Protein 4JWX (pdb70)

Structure (mmCIF, N/CA/C/O backbone):
data_4JWX
#
_entry.id   4JWX
#
_cell.length_a   52.031
_cell.length_b   52.031
_cell.length_c   198.823
_cell.angle_alpha   90.00
_cell.angle_beta   90.00
_cell.angle_gamma   90.00
#
_symmetry.space_group_name_H-M   'P 41 21 2'
#
loop_
_entity.id
_entity.type
_entity.pdbx_description
1 polymer GluN2A
2 non-polymer '(2R)-amino(1-hydroxy-4-propyl-1H-pyrazol-5-yl)ethanoic acid'
3 water water
#
loop_
_atom_site.group_PDB
_atom_site.id
_atom_site.type_symbol
_atom_site.label_atom_id
_atom_site.label_alt_id
_atom_site.label_comp_id
_atom_site.label_asym_id
_atom_site.label_entity_id
_atom_site.label_seq_id
_atom_site.pdbx_PDB_ins_code
_atom_site.Cartn_x
_atom_site.Cartn_y
_atom_site.Cartn_z
_atom_site.occupancy
_atom_site.B_iso_or_equiv
_atom_site.auth_seq_id
_atom_site.auth_comp_id
_atom_site.auth_asym_id
_atom_site.auth_atom_id
_atom_site.pdbx_PDB_model_num
ATOM 1 N N . ASN A 1 1 ? -11.820 21.192 50.110 1.00 32.69 7 ASN A N 1
ATOM 2 C CA . ASN A 1 1 ? -10.519 21.807 50.333 1.00 35.30 7 ASN A CA 1
ATOM 3 C C . ASN A 1 1 ? -9.381 21.003 49.708 1.00 20.43 7 ASN A C 1
ATOM 4 O O . ASN A 1 1 ? -8.227 21.143 50.093 1.00 31.49 7 ASN A O 1
ATOM 9 N N . HIS A 1 2 ? -9.733 20.155 48.744 1.00 25.74 8 HIS A N 1
ATOM 10 C CA . HIS A 1 2 ? -8.759 19.459 47.905 1.00 25.85 8 HIS A CA 1
ATOM 11 C C . HIS A 1 2 ? -7.888 20.518 47.236 1.00 23.12 8 HIS A C 1
ATOM 12 O O . HIS A 1 2 ? -8.401 21.369 46.511 1.00 26.91 8 HIS A O 1
ATOM 19 N N . LEU A 1 3 ? -6.579 20.480 47.486 1.00 15.20 9 LEU A N 1
ATOM 20 C CA . LEU A 1 3 ? -5.675 21.489 46.934 1.00 13.39 9 LEU A CA 1
ATOM 21 C C . LEU A 1 3 ? -5.170 21.117 45.540 1.00 13.30 9 LEU A C 1
ATOM 22 O O . LEU A 1 3 ? -4.701 20.002 45.317 1.00 15.23 9 LEU A O 1
ATOM 27 N N . SER A 1 4 ? -5.260 22.061 44.609 1.00 12.78 10 SER A N 1
ATOM 28 C CA . SER A 1 4 ? -4.661 21.888 43.291 1.00 11.14 10 SER A CA 1
ATOM 29 C C . SER A 1 4 ? -3.160 22.151 43.389 1.00 9.63 10 SER A C 1
ATOM 30 O O . SER A 1 4 ? -2.727 23.248 43.750 1.00 13.12 10 SER A O 1
ATOM 33 N N . ILE A 1 5 ? -2.369 21.132 43.071 1.00 7.26 11 ILE A N 1
ATOM 34 C CA . ILE A 1 5 ? -0.914 21.238 43.185 1.00 8.79 11 ILE A CA 1
ATOM 35 C C . ILE A 1 5 ? -0.250 20.840 41.884 1.00 8.82 11 ILE A C 1
ATOM 36 O O . ILE A 1 5 ? -0.562 19.787 41.314 1.00 10.19 11 ILE A O 1
ATOM 41 N N . VAL A 1 6 ? 0.654 21.692 41.401 1.00 9.29 12 VAL A N 1
ATOM 42 C CA . VAL A 1 6 ? 1.335 21.416 40.134 1.00 9.92 12 VAL A CA 1
ATOM 43 C C . VAL A 1 6 ? 2.746 20.899 40.374 1.00 8.71 12 VAL A C 1
ATOM 44 O O . VAL A 1 6 ? 3.401 21.279 41.351 1.00 8.43 12 VAL A O 1
ATOM 48 N N . THR A 1 7 ? 3.194 19.998 39.506 1.00 7.62 13 THR A N 1
ATOM 49 C CA A THR A 1 7 ? 4.571 19.538 39.547 0.84 8.79 13 THR A CA 1
ATOM 50 C CA B THR A 1 7 ? 4.576 19.510 39.517 0.16 8.79 13 THR A CA 1
ATOM 51 C C . THR A 1 7 ? 5.145 19.421 38.127 1.00 8.46 13 THR A C 1
ATOM 52 O O . THR A 1 7 ? 4.499 19.782 37.149 1.00 10.40 13 THR A O 1
ATOM 59 N N . LEU A 1 8 ? 6.360 18.910 38.046 1.00 7.69 14 LEU A N 1
ATOM 60 C CA . LEU A 1 8 ? 7.113 18.828 36.812 1.00 7.95 14 LEU A CA 1
ATOM 61 C C . LEU A 1 8 ? 8.134 17.727 36.985 1.00 7.62 14 LEU A C 1
ATOM 62 O O . LEU A 1 8 ? 8.798 17.667 38.014 1.00 8.20 14 LEU A O 1
ATOM 67 N N . GLU A 1 9 ? 8.278 16.862 35.983 1.00 7.40 15 GLU A N 1
ATOM 68 C CA . GLU A 1 9 ? 9.240 15.771 36.061 1.00 7.77 15 GLU A CA 1
ATOM 69 C C . GLU A 1 9 ? 10.679 16.270 35.989 1.00 9.64 15 GLU A C 1
ATOM 70 O O . GLU A 1 9 ? 11.056 16.998 35.064 1.00 10.22 15 GLU A O 1
ATOM 76 N N . GLU A 1 10 ? 11.466 15.875 36.982 1.00 8.71 16 GLU A N 1
ATOM 77 C CA . GLU A 1 10 ? 12.929 15.980 36.939 1.00 7.71 16 GLU A CA 1
ATOM 78 C C . GLU A 1 10 ? 13.519 15.057 37.990 1.00 8.59 16 GLU A C 1
ATOM 79 O O . GLU A 1 10 ? 13.511 15.353 39.191 1.00 9.11 16 GLU A O 1
ATOM 85 N N . ALA A 1 11 ? 14.041 13.928 37.535 1.00 8.67 17 ALA A N 1
ATOM 86 C CA . ALA A 1 11 ? 14.568 12.959 38.480 1.00 9.97 17 ALA A CA 1
ATOM 87 C C . ALA A 1 11 ? 15.801 13.540 39.171 1.00 9.78 17 ALA A C 1
ATOM 88 O O . ALA A 1 11 ? 16.581 14.255 38.542 1.00 11.30 17 ALA A O 1
ATOM 90 N N . PRO A 1 12 ? 16.003 13.225 40.461 1.00 9.23 18 PRO A N 1
ATOM 91 C CA . PRO A 1 12 ? 15.248 12.296 41.313 1.00 9.52 18 PRO A CA 1
ATOM 92 C C . PRO A 1 12 ? 14.164 12.993 42.125 1.00 11.40 18 PRO A C 1
ATOM 93 O O . PRO A 1 12 ? 13.596 12.404 43.052 1.00 9.92 18 PRO A O 1
ATOM 97 N N . PHE A 1 13 ? 13.892 14.243 41.788 1.00 8.35 19 PHE A N 1
ATOM 98 C CA . PHE A 1 13 ? 12.973 15.051 42.582 1.00 6.29 19 PHE A CA 1
ATOM 99 C C . PHE A 1 13 ? 11.528 14.710 42.269 1.00 8.42 19 PHE A C 1
ATOM 100 O O . PHE A 1 13 ? 10.715 14.540 43.180 1.00 7.23 19 PHE A O 1
ATOM 108 N N . VAL A 1 14 ? 11.215 14.591 40.983 1.00 7.77 20 VAL A N 1
ATOM 109 C CA . VAL A 1 14 ? 9.908 14.126 40.542 1.00 7.15 20 VAL A CA 1
ATOM 110 C C . VAL A 1 14 ? 10.131 13.178 39.368 1.00 8.77 20 VAL A C 1
ATOM 111 O O . VAL A 1 14 ? 10.780 13.532 38.383 1.00 9.56 20 VAL A O 1
ATOM 115 N N . ILE A 1 15 ? 9.599 11.968 39.487 1.00 7.38 21 ILE A N 1
ATOM 116 C CA . ILE A 1 15 ? 9.741 10.931 38.474 1.00 9.65 21 ILE A CA 1
ATOM 117 C C . ILE A 1 15 ? 8.338 10.471 38.100 1.00 10.54 21 ILE A C 1
ATOM 118 O O . ILE A 1 15 ? 7.524 10.191 38.982 1.00 9.80 21 ILE A O 1
ATOM 123 N N . VAL A 1 16 ? 8.053 10.392 36.803 1.00 10.06 22 VAL A N 1
ATOM 124 C CA . VAL A 1 16 ? 6.713 10.057 36.331 1.00 13.24 22 VAL A CA 1
ATOM 125 C C . VAL A 1 16 ? 6.700 8.658 35.718 1.00 14.00 22 VAL A C 1
ATOM 126 O O . VAL A 1 16 ? 7.581 8.305 34.920 1.00 12.79 22 VAL A O 1
ATOM 130 N N . GLU A 1 17 ? 5.713 7.856 36.113 1.00 11.63 23 GLU A N 1
ATOM 131 C CA . GLU A 1 17 ? 5.552 6.511 35.565 1.00 12.20 23 GLU A CA 1
ATOM 132 C C . GLU A 1 17 ? 4.129 6.291 35.075 1.00 12.48 23 GLU A C 1
ATOM 133 O O . GLU A 1 17 ? 3.208 7.052 35.402 1.00 13.24 23 GLU A O 1
ATOM 139 N N . ASP A 1 18 ? 3.949 5.233 34.291 1.00 16.09 24 ASP A N 1
ATOM 140 C CA . ASP A 1 18 ? 2.613 4.874 33.843 1.00 16.58 24 ASP A CA 1
ATOM 141 C C . ASP A 1 18 ? 1.852 4.189 34.946 1.00 16.83 24 ASP A C 1
ATOM 142 O O . ASP A 1 18 ? 2.436 3.535 35.815 1.00 19.26 24 ASP A O 1
ATOM 147 N N . ILE A 1 19 ? 0.536 4.352 34.904 1.00 15.87 25 ILE A N 1
ATOM 148 C CA . ILE A 1 19 ? -0.352 3.656 35.812 1.00 11.92 25 ILE A CA 1
ATOM 149 C C . ILE A 1 19 ? -0.560 2.230 35.282 1.00 18.41 25 ILE A C 1
ATOM 150 O O . ILE A 1 19 ? -0.380 1.966 34.084 1.00 22.55 25 ILE A O 1
ATOM 155 N N . ASP A 1 20 ? -0.892 1.314 36.184 1.00 15.93 26 ASP A N 1
ATOM 156 C CA . ASP A 1 20 ? -1.299 -0.039 35.814 1.00 20.89 26 ASP A CA 1
ATOM 157 C C . ASP A 1 20 ? -2.719 0.030 35.239 1.00 20.57 26 ASP A C 1
ATOM 158 O O . ASP A 1 20 ? -3.660 0.402 35.937 1.00 22.30 26 ASP A O 1
ATOM 163 N N . PRO A 1 21 ? -2.885 -0.323 33.954 1.00 22.02 27 PRO A N 1
ATOM 164 C CA . PRO A 1 21 ? -4.218 -0.195 33.355 1.00 19.96 27 PRO A CA 1
ATOM 165 C C . PRO A 1 21 ? -5.216 -1.181 33.969 1.00 20.32 27 PRO A C 1
ATOM 166 O O . PRO A 1 21 ? -6.424 -0.952 33.897 1.00 23.55 27 PRO A O 1
ATOM 170 N N . LEU A 1 22 ? -4.715 -2.256 34.571 1.00 23.43 28 LEU A N 1
ATOM 171 C CA . LEU A 1 22 ? -5.587 -3.247 35.202 1.00 24.15 28 LEU A CA 1
ATOM 172 C C . LEU A 1 22 ? -6.363 -2.658 36.375 1.00 38.81 28 LEU A C 1
ATOM 173 O O . LEU A 1 22 ? -7.507 -3.035 36.627 1.00 33.05 28 LEU A O 1
ATOM 178 N N . THR A 1 23 ? -5.732 -1.730 37.087 1.00 22.94 29 THR A N 1
ATOM 179 C CA . THR A 1 23 ? -6.293 -1.188 38.319 1.00 20.72 29 THR A CA 1
ATOM 180 C C . THR A 1 23 ? -6.550 0.304 38.225 1.00 28.99 29 THR A C 1
ATOM 181 O O . THR A 1 23 ? -7.410 0.833 38.926 1.00 36.27 29 THR A O 1
ATOM 185 N N . GLU A 1 24 ? -5.790 0.978 37.365 1.00 25.47 30 GLU A N 1
ATOM 186 C CA . GLU A 1 24 ? -5.784 2.436 37.309 1.00 23.02 30 GLU A CA 1
ATOM 187 C C . GLU A 1 24 ? -5.509 3.041 38.686 1.00 23.82 30 GLU A C 1
ATOM 188 O O . GLU A 1 24 ? -6.011 4.115 39.011 1.00 31.60 30 GLU A O 1
ATOM 194 N N . THR A 1 25 ? -4.700 2.346 39.483 1.00 21.24 31 THR A N 1
ATOM 195 C CA . THR A 1 25 ? -4.329 2.834 40.809 1.00 20.26 31 THR A CA 1
ATOM 196 C C . THR A 1 25 ? -2.818 2.885 41.000 1.00 27.00 31 THR A C 1
ATOM 197 O O . THR A 1 25 ? -2.089 1.941 40.667 1.00 23.83 31 THR A O 1
ATOM 201 N N . CYS A 1 26 ? -2.354 3.996 41.553 1.00 18.85 32 CYS A N 1
ATOM 202 C CA . CYS A 1 26 ? -0.946 4.145 41.874 1.00 18.82 32 CYS A CA 1
ATOM 203 C C . CYS A 1 26 ? -0.617 3.492 43.206 1.00 23.07 32 CYS A C 1
ATOM 204 O O . CYS A 1 26 ? -1.325 3.673 44.200 1.00 28.44 32 CYS A O 1
ATOM 207 N N . VAL A 1 27 ? 0.492 2.767 43.223 1.00 19.69 33 VAL A N 1
ATOM 208 C CA . VAL A 1 27 ? 0.818 1.885 44.327 1.00 21.92 33 VAL A CA 1
ATOM 209 C C . VAL A 1 27 ? 2.271 2.146 44.781 1.00 32.36 33 VAL A C 1
ATOM 210 O O . VAL A 1 27 ? 2.913 3.073 44.271 1.00 20.05 33 VAL A O 1
ATOM 214 N N . ARG A 1 28 ? 2.755 1.409 45.782 1.00 21.95 34 ARG A N 1
ATOM 215 C CA . ARG A 1 28 ? 4.125 1.552 46.279 1.00 27.04 34 ARG A CA 1
ATOM 216 C C . ARG A 1 28 ? 4.364 2.965 46.786 1.00 17.24 34 ARG A C 1
ATOM 217 O O . ARG A 1 28 ? 3.531 3.515 47.496 1.00 20.14 34 ARG A O 1
ATOM 225 N N . ASN A 1 29 ? 5.492 3.559 46.412 1.00 21.70 35 ASN A N 1
ATOM 226 C CA . ASN A 1 29 ? 5.802 4.899 46.896 1.00 22.03 35 ASN A CA 1
ATOM 227 C C . ASN A 1 29 ? 5.291 6.011 45.986 1.00 19.49 35 ASN A C 1
ATOM 228 O O . ASN A 1 29 ? 5.678 7.169 46.138 1.00 17.48 35 ASN A O 1
ATOM 233 N N . THR A 1 30 ? 4.408 5.669 45.050 1.00 16.04 36 THR A N 1
ATOM 234 C CA . THR A 1 30 ? 3.909 6.655 44.096 1.00 10.48 36 THR A CA 1
ATOM 235 C C . THR A 1 30 ? 2.563 7.245 44.511 1.00 12.04 36 THR A C 1
ATOM 236 O O . THR A 1 30 ? 1.842 6.683 45.359 1.00 17.18 36 THR A O 1
ATOM 240 N N . VAL A 1 31 ? 2.223 8.386 43.922 1.00 10.13 37 VAL A N 1
ATOM 241 C CA . VAL A 1 31 ? 0.929 9.020 44.137 1.00 9.00 37 VAL A CA 1
ATOM 242 C C . VAL A 1 31 ? 0.332 9.361 42.783 1.00 11.02 37 VAL A C 1
ATOM 243 O O . VAL A 1 31 ? 1.063 9.545 41.805 1.00 10.46 37 VAL A O 1
ATOM 247 N N . PRO A 1 32 ? -1.002 9.443 42.708 1.00 11.56 38 PRO A N 1
ATOM 248 C CA . PRO A 1 32 ? -1.602 9.793 41.419 1.00 12.11 38 PRO A CA 1
ATOM 249 C C . PRO A 1 32 ? -1.227 11.198 40.975 1.00 11.83 38 PRO A C 1
ATOM 250 O O . PRO A 1 32 ? -1.131 12.129 41.779 1.00 11.79 38 PRO A O 1
ATOM 254 N N A CYS A 1 33 ? -0.948 11.341 39.680 0.87 9.40 39 CYS A N 1
ATOM 255 N N B CYS A 1 33 ? -1.047 11.342 39.676 0.13 9.65 39 CYS A N 1
ATOM 256 C CA A CYS A 1 33 ? -0.720 12.644 39.072 0.87 9.31 39 CYS A CA 1
ATOM 257 C CA B CYS A 1 33 ? -0.873 12.652 39.108 0.13 9.79 39 CYS A CA 1
ATOM 258 C C A CYS A 1 33 ? -1.201 12.634 37.623 0.87 13.56 39 CYS A C 1
ATOM 259 C C B CYS A 1 33 ? -1.270 12.609 37.656 0.13 13.53 39 CYS A C 1
ATOM 260 O O A CYS A 1 33 ? -0.925 11.694 36.880 0.87 15.54 39 CYS A O 1
ATOM 261 O O B CYS A 1 33 ? -0.990 11.648 36.941 0.13 15.25 39 CYS A O 1
ATOM 266 N N . ARG A 1 34 ? -1.938 13.663 37.228 1.00 11.70 40 ARG A N 1
ATOM 267 C CA . ARG A 1 34 ? -2.549 13.672 35.906 1.00 12.25 40 ARG A CA 1
ATOM 268 C C . ARG A 1 34 ? -1.842 14.668 35.024 1.00 12.87 40 ARG A C 1
ATOM 269 O O . ARG A 1 34 ? -1.217 15.620 35.513 1.00 10.54 40 ARG A O 1
ATOM 277 N N . LYS A 1 35 ? -1.918 14.444 33.722 1.00 13.00 41 LYS A N 1
ATOM 278 C CA . LYS A 1 35 ? -1.397 15.420 32.782 1.00 10.79 41 LYS A CA 1
ATOM 279 C C . LYS A 1 35 ? -2.400 15.617 31.665 1.00 9.43 41 LYS A C 1
ATOM 280 O O . LYS A 1 35 ? -2.907 14.635 31.123 1.00 12.44 41 LYS A O 1
ATOM 286 N N . PHE A 1 36 ? -2.680 16.873 31.330 1.00 10.98 42 PHE A N 1
ATOM 287 C CA . PHE A 1 36 ? -3.510 17.191 30.177 1.00 9.95 42 PHE A CA 1
ATOM 288 C C . PHE A 1 36 ? -2.676 17.015 28.914 1.00 10.94 42 PHE A C 1
ATOM 289 O O . PHE A 1 36 ? -1.628 17.634 28.766 1.00 13.37 42 PHE A O 1
ATOM 297 N N . VAL A 1 37 ? -3.131 16.152 28.009 1.00 9.53 43 VAL A N 1
ATOM 298 C CA . VAL A 1 37 ? -2.345 15.839 26.822 1.00 9.45 43 VAL A CA 1
ATOM 299 C C . VAL A 1 37 ? -3.192 16.103 25.586 1.00 10.44 43 VAL A C 1
ATOM 300 O O . VAL A 1 37 ? -4.342 15.667 25.506 1.00 10.82 43 VAL A O 1
ATOM 304 N N . LYS A 1 38 ? -2.616 16.812 24.622 1.00 9.46 44 LYS A N 1
ATOM 305 C CA . LYS A 1 38 ? -3.330 17.195 23.403 1.00 8.74 44 LYS A CA 1
ATOM 306 C C . LYS A 1 38 ? -3.595 16.026 22.472 1.00 10.85 44 LYS A C 1
ATOM 307 O O . LYS A 1 38 ? -2.788 15.094 22.382 1.00 10.87 44 LYS A O 1
ATOM 313 N N . ILE A 1 39 ? -4.729 16.084 21.777 1.00 7.42 45 ILE A N 1
ATOM 314 C CA . ILE A 1 39 ? -5.080 15.055 20.800 1.00 7.54 45 ILE A CA 1
ATOM 315 C C . ILE A 1 39 ? -4.145 15.093 19.587 1.00 9.06 45 ILE A C 1
ATOM 316 O O . ILE A 1 39 ? -3.758 14.050 19.053 1.00 11.61 45 ILE A O 1
ATOM 321 N N . ASN A 1 40 ? -3.801 16.295 19.134 1.00 8.48 46 ASN A N 1
ATOM 322 C CA . ASN A 1 40 ? -2.888 16.459 18.005 1.00 9.13 46 ASN A CA 1
ATOM 323 C C . ASN A 1 40 ? -2.114 17.762 18.164 1.00 11.47 46 ASN A C 1
ATOM 324 O O . ASN A 1 40 ? -2.244 18.439 19.193 1.00 12.05 46 ASN A O 1
ATOM 329 N N . ASN A 1 41 ? -1.305 18.113 17.169 1.00 11.57 47 ASN A N 1
ATOM 330 C CA . ASN A 1 41 ? -0.445 19.283 17.263 1.00 9.83 47 ASN A CA 1
ATOM 331 C C . ASN A 1 41 ? -1.054 20.525 16.609 1.00 10.17 47 ASN A C 1
ATOM 332 O O . ASN A 1 41 ? -0.364 21.524 16.400 1.00 15.43 47 ASN A O 1
ATOM 337 N N . SER A 1 42 ? -2.344 20.449 16.293 1.00 11.44 48 SER A N 1
ATOM 338 C CA . SER A 1 42 ? -3.063 21.543 15.633 1.00 13.92 48 SER A CA 1
ATOM 339 C C . SER A 1 42 ? -3.745 22.477 16.617 1.00 18.00 48 SER A C 1
ATOM 340 O O . SER A 1 42 ? -3.693 23.702 16.465 1.00 27.26 48 SER A O 1
ATOM 343 N N . THR A 1 43 ? -4.421 21.907 17.607 1.00 13.98 49 THR A N 1
ATOM 344 C CA . THR A 1 43 ? -5.137 22.721 18.581 1.00 22.00 49 THR A CA 1
ATOM 345 C C . THR A 1 43 ? -4.815 22.329 20.012 1.00 20.37 49 THR A C 1
ATOM 346 O O . THR A 1 43 ? -4.024 21.420 20.257 1.00 21.87 49 THR A O 1
ATOM 350 N N . ASN A 1 44 ? -5.444 23.022 20.952 1.00 27.19 50 ASN A N 1
ATOM 351 C CA . ASN A 1 44 ? -5.247 22.728 22.362 1.00 24.22 50 ASN A CA 1
ATOM 352 C C . ASN A 1 44 ? -6.303 21.785 22.921 1.00 25.28 50 ASN A C 1
ATOM 353 O O . ASN A 1 44 ? -6.404 21.600 24.134 1.00 21.83 50 ASN A O 1
ATOM 358 N N . GLU A 1 45 ? -7.076 21.165 22.037 1.00 17.79 51 GLU A N 1
ATOM 359 C CA . GLU A 1 45 ? -8.008 20.135 22.462 1.00 12.00 51 GLU A CA 1
ATOM 360 C C . GLU A 1 45 ? -7.232 18.950 23.057 1.00 12.86 51 GLU A C 1
ATOM 361 O O . GLU A 1 45 ? -6.213 18.527 22.513 1.00 14.84 51 GLU A O 1
ATOM 367 N N . GLY A 1 46 ? -7.708 18.400 24.168 1.00 16.04 52 GLY A N 1
ATOM 368 C CA . GLY A 1 46 ? -6.996 17.298 24.786 1.00 17.31 52 GLY A CA 1
ATOM 369 C C . GLY A 1 46 ? -7.807 16.579 25.838 1.00 17.60 52 GLY A C 1
ATOM 370 O O . GLY A 1 46 ? -8.993 16.860 26.034 1.00 19.00 52 GLY A O 1
ATOM 371 N N . MET A 1 47 ? -7.161 15.635 26.510 1.00 14.74 53 MET A N 1
ATOM 372 C CA . MET A 1 47 ? -7.783 14.873 27.578 1.00 15.58 53 MET A CA 1
ATOM 373 C C . MET A 1 47 ? -6.754 14.658 28.667 1.00 19.38 53 MET A C 1
ATOM 374 O O . MET A 1 47 ? -5.558 14.616 28.397 1.00 13.27 53 MET A O 1
ATOM 379 N N . ASN A 1 48 ? -7.203 14.525 29.906 1.00 22.67 54 ASN A N 1
ATOM 380 C CA A ASN A 1 48 ? -6.280 14.225 30.990 0.06 18.91 54 ASN A CA 1
ATOM 381 C CA B ASN A 1 48 ? -6.284 14.222 30.995 0.94 18.71 54 ASN A CA 1
ATOM 382 C C . ASN A 1 48 ? -5.925 12.743 31.037 1.00 22.64 54 ASN A C 1
ATOM 383 O O . ASN A 1 48 ? -6.784 11.877 30.854 1.00 31.52 54 ASN A O 1
ATOM 392 N N . VAL A 1 49 ? -4.646 12.459 31.255 1.00 14.45 55 VAL A N 1
ATOM 393 C CA . VAL A 1 49 ? -4.139 11.098 31.314 1.00 10.66 55 VAL A CA 1
ATOM 394 C C . VAL A 1 49 ? -3.642 10.838 32.726 1.00 16.75 55 VAL A C 1
ATOM 395 O O . VAL A 1 49 ? -2.861 11.626 33.265 1.00 18.82 55 VAL A O 1
ATOM 399 N N . LYS A 1 50 ? -4.096 9.743 33.332 1.00 13.78 56 LYS A N 1
ATOM 400 C CA . LYS A 1 50 ? -3.647 9.391 34.676 1.00 15.22 56 LYS A CA 1
ATOM 401 C C . LYS A 1 50 ? -2.240 8.813 34.635 1.00 12.85 56 LYS A C 1
ATOM 402 O O . LYS A 1 50 ? -1.935 7.945 33.806 1.00 14.99 56 LYS A O 1
ATOM 408 N N A LYS A 1 51 ? -1.375 9.311 35.520 0.60 11.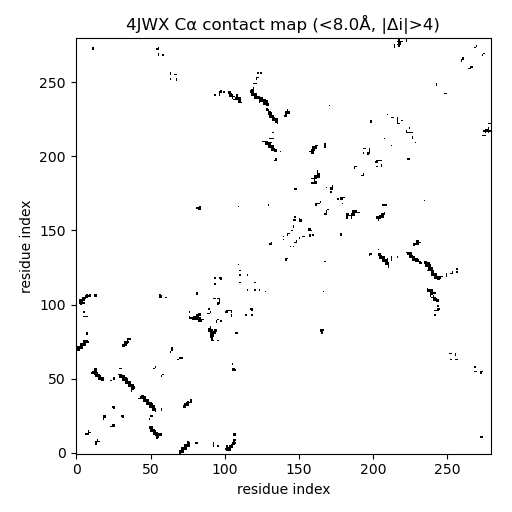55 57 LYS A N 1
ATOM 409 N N B LYS A 1 51 ? -1.390 9.295 35.539 0.40 11.59 57 LYS A N 1
ATOM 410 C CA A LYS A 1 51 ? -0.015 8.809 35.672 0.60 11.58 57 LYS A CA 1
ATOM 411 C CA B LYS A 1 51 ? -0.035 8.789 35.693 0.40 11.57 57 LYS A CA 1
ATOM 412 C C A LYS A 1 51 ? 0.264 8.615 37.159 0.60 8.81 57 LYS A C 1
ATOM 413 C C B LYS A 1 51 ? 0.258 8.604 37.179 0.40 8.89 57 LYS A C 1
ATOM 414 O O A LYS A 1 51 ? -0.611 8.832 37.990 0.60 10.83 57 LYS A O 1
ATOM 415 O O B LYS A 1 51 ? -0.607 8.817 38.022 0.40 10.85 57 LYS A O 1
ATOM 426 N N . CYS A 1 52 ? 1.481 8.199 37.491 1.00 11.69 58 CYS A N 1
ATOM 427 C CA A CYS A 1 52 ? 1.893 8.107 38.885 0.91 10.18 58 CYS A CA 1
ATOM 428 C CA B CYS A 1 52 ? 1.926 8.100 38.883 0.09 10.35 58 CYS A CA 1
ATOM 429 C C . CYS A 1 52 ? 3.221 8.834 39.059 1.00 13.65 58 CYS A C 1
ATOM 430 O O . CYS A 1 52 ? 4.085 8.779 38.191 1.00 12.80 58 CYS A O 1
ATOM 435 N N . CYS A 1 53 ? 3.365 9.500 40.195 1.00 10.62 59 CYS A N 1
ATOM 436 C CA . CYS A 1 53 ? 4.539 10.322 40.480 1.00 8.24 59 CYS A CA 1
ATOM 437 C C . CYS A 1 53 ? 5.237 9.865 41.754 1.00 10.01 59 CYS A C 1
ATOM 438 O O . CYS A 1 53 ? 4.589 9.458 42.727 1.00 11.31 59 CYS A O 1
ATOM 441 N N . LYS A 1 54 ? 6.568 9.925 41.751 1.00 7.42 60 LYS A N 1
ATOM 442 C CA . LYS A 1 54 ? 7.358 9.603 42.935 1.00 8.68 60 LYS A CA 1
ATOM 443 C C . LYS A 1 54 ? 8.619 10.457 42.912 1.00 8.81 60 LYS A C 1
ATOM 444 O O . LYS A 1 54 ? 8.886 11.163 41.933 1.00 8.54 60 LYS A O 1
ATOM 450 N N . GLY A 1 55 ? 9.381 10.407 43.998 1.00 8.78 61 GLY A N 1
ATOM 451 C CA . GLY A 1 55 ? 10.647 11.110 44.060 1.00 8.12 61 GLY A CA 1
ATOM 452 C C . GLY A 1 55 ? 10.793 11.872 45.355 1.00 9.80 61 GLY A C 1
ATOM 453 O O . GLY A 1 55 ? 9.894 11.869 46.207 1.00 9.44 61 GLY A O 1
ATOM 454 N N . PHE A 1 56 ? 11.937 12.526 45.512 1.00 7.23 62 PHE A N 1
ATOM 455 C CA . PHE A 1 56 ? 12.229 13.258 46.733 1.00 6.23 62 PHE A CA 1
ATOM 456 C C . PHE A 1 56 ? 11.148 14.298 47.030 1.00 7.48 62 PHE A C 1
ATOM 457 O O . PHE A 1 56 ? 10.663 14.397 48.156 1.00 8.73 62 PHE A O 1
ATOM 465 N N . CYS A 1 57 ? 10.767 15.082 46.025 1.00 7.31 63 CYS A N 1
ATOM 466 C CA . CYS A 1 57 ? 9.773 16.131 46.255 1.00 8.47 63 CYS A CA 1
ATOM 467 C C . CYS A 1 57 ? 8.377 15.573 46.471 1.00 9.70 63 CYS A C 1
ATOM 468 O O . CYS A 1 57 ? 7.560 16.186 47.161 1.00 8.47 63 CYS A O 1
ATOM 471 N N . ILE A 1 58 ? 8.098 14.422 45.864 1.00 7.62 64 ILE A N 1
ATOM 472 C CA . ILE A 1 58 ? 6.821 13.746 46.094 1.00 7.80 64 ILE A CA 1
ATOM 473 C C . ILE A 1 58 ? 6.749 13.235 47.528 1.00 10.66 64 ILE A C 1
ATOM 474 O O . ILE A 1 58 ? 5.703 13.361 48.185 1.00 10.20 64 ILE A O 1
ATOM 479 N N . ASP A 1 59 ? 7.859 12.703 48.040 1.00 8.95 65 ASP A N 1
ATOM 480 C CA . ASP A 1 59 ? 7.895 12.276 49.441 1.00 9.46 65 ASP A CA 1
ATOM 481 C C . ASP A 1 59 ? 7.722 13.472 50.380 1.00 9.55 65 ASP A C 1
ATOM 482 O O . ASP A 1 59 ? 7.063 13.373 51.413 1.00 9.00 65 ASP A O 1
ATOM 487 N N . ILE A 1 60 ? 8.289 14.616 50.021 1.00 10.00 66 ILE A N 1
ATOM 488 C CA A ILE A 1 60 ? 8.051 15.851 50.764 0.31 7.95 66 ILE A CA 1
ATOM 489 C CA B ILE A 1 60 ? 8.050 15.852 50.762 0.27 7.95 66 ILE A CA 1
ATOM 490 C CA C ILE A 1 60 ? 8.039 15.819 50.800 0.42 7.93 66 ILE A CA 1
ATOM 491 C C . ILE A 1 60 ? 6.554 16.175 50.783 1.00 7.81 66 ILE A C 1
ATOM 492 O O . ILE A 1 60 ? 5.966 16.442 51.841 1.00 8.60 66 ILE A O 1
ATOM 505 N N . LEU A 1 61 ? 5.930 16.145 49.604 1.00 8.73 67 LEU A N 1
ATOM 506 C CA . LEU A 1 61 ? 4.497 16.416 49.489 1.00 6.42 67 LEU A CA 1
ATOM 507 C C . LEU A 1 61 ? 3.665 15.445 50.312 1.00 7.88 67 LEU A C 1
ATOM 508 O O . LEU A 1 61 ? 2.714 15.855 50.984 1.00 9.37 67 LEU A O 1
ATOM 513 N N . LYS A 1 62 ? 4.030 14.167 50.283 1.00 6.97 68 LYS A N 1
ATOM 514 C CA . LYS A 1 62 ? 3.327 13.177 51.092 1.00 8.92 68 LYS A CA 1
ATOM 515 C C . LYS A 1 62 ? 3.409 13.522 52.579 1.00 7.92 68 LYS A C 1
ATOM 516 O O . LYS A 1 62 ? 2.405 13.453 53.292 1.00 9.13 68 LYS A O 1
ATOM 522 N N . LYS A 1 63 ? 4.597 13.898 53.040 1.00 9.26 69 LYS A N 1
ATOM 523 C CA . LYS A 1 63 ? 4.784 14.261 54.443 1.00 9.15 69 LYS A CA 1
ATOM 524 C C . LYS A 1 63 ? 3.993 15.517 54.785 1.00 9.59 69 LYS A C 1
ATOM 525 O O . LYS A 1 63 ? 3.382 15.591 55.860 1.00 8.56 69 LYS A O 1
ATOM 531 N N . LEU A 1 64 ? 3.998 16.498 53.887 1.00 8.09 70 LEU A N 1
ATOM 532 C CA . LEU A 1 64 ? 3.251 17.738 54.119 1.00 9.51 70 LEU A CA 1
ATOM 533 C C . LEU A 1 64 ? 1.763 17.468 54.219 1.00 8.37 70 LEU A C 1
ATOM 534 O O . LEU A 1 64 ? 1.092 17.980 55.113 1.00 8.99 70 LEU A O 1
ATOM 539 N N . SER A 1 65 ? 1.248 16.674 53.287 1.00 9.54 71 SER A N 1
ATOM 540 C CA . SER A 1 65 ? -0.161 16.291 53.297 1.00 9.62 71 SER A CA 1
ATOM 541 C C . SER A 1 65 ? -0.539 15.609 54.617 1.00 11.30 71 SER A C 1
ATOM 542 O O . SER A 1 65 ? -1.564 15.920 55.225 1.00 10.41 71 SER A O 1
ATOM 545 N N . ARG A 1 66 ? 0.309 14.695 55.070 1.00 9.45 72 ARG A N 1
ATOM 546 C CA . ARG A 1 66 ? 0.089 13.976 56.324 1.00 10.43 72 ARG A CA 1
ATOM 547 C C . ARG A 1 66 ? 0.111 14.903 57.537 1.00 13.38 72 ARG A C 1
ATOM 548 O O . ARG A 1 66 ? -0.758 14.830 58.414 1.00 13.46 72 ARG A O 1
ATOM 556 N N . THR A 1 67 ? 1.106 15.781 57.581 1.00 10.51 73 THR A N 1
ATOM 557 C CA . THR A 1 67 ? 1.351 16.600 58.770 1.00 8.23 73 THR A CA 1
ATOM 558 C C . THR A 1 67 ? 0.402 17.793 58.870 1.00 11.93 73 THR A C 1
ATOM 559 O O . THR A 1 67 ? -0.117 18.100 59.954 1.00 14.71 73 THR A O 1
ATOM 563 N N . VAL A 1 68 ? 0.189 18.469 57.748 1.00 10.64 74 VAL A N 1
ATOM 564 C CA . VAL A 1 68 ? -0.654 19.659 57.705 1.00 9.14 74 VAL A CA 1
ATOM 565 C C . VAL A 1 68 ? -2.123 19.264 57.530 1.00 12.77 74 VAL A C 1
ATOM 566 O O . VAL A 1 68 ? -3.023 20.064 57.813 1.00 14.05 74 VAL A O 1
ATOM 570 N N . LYS A 1 69 ? -2.356 18.026 57.081 1.00 11.25 75 LYS A N 1
ATOM 571 C CA . LYS A 1 69 ? -3.691 17.418 57.031 1.00 16.06 75 LYS A CA 1
ATOM 572 C C . LYS A 1 69 ? -4.564 17.940 55.895 1.00 14.21 75 LYS A C 1
ATOM 573 O O . LYS A 1 69 ? -5.761 18.211 56.070 1.00 15.57 75 LYS A O 1
ATOM 579 N N . PHE A 1 70 ? -3.964 18.026 54.709 1.00 11.36 76 PHE A N 1
ATOM 580 C CA . PHE A 1 70 ? -4.716 18.375 53.519 1.00 11.59 76 PHE A CA 1
ATOM 581 C C . PHE A 1 70 ? -4.718 17.220 52.532 1.00 13.25 76 PHE A C 1
ATOM 582 O O . PHE A 1 70 ? -3.909 16.304 52.624 1.00 12.87 76 PHE A O 1
ATOM 590 N N . THR A 1 71 ? -5.669 17.256 51.610 1.00 13.18 77 THR A N 1
ATOM 591 C CA . THR A 1 71 ? -5.652 16.356 50.466 1.00 14.68 77 THR A CA 1
ATOM 592 C C . THR A 1 71 ? -5.341 17.189 49.223 1.00 11.42 77 THR A C 1
ATOM 593 O O . THR A 1 71 ? -5.469 18.420 49.232 1.00 13.94 77 THR A O 1
ATOM 597 N N . TYR A 1 72 ? -4.952 16.524 48.141 1.00 10.62 78 TYR A N 1
ATOM 598 C CA . TYR A 1 72 ? -4.541 17.260 46.951 1.00 9.92 78 TYR A CA 1
ATOM 599 C C . TYR A 1 72 ? -4.836 16.519 45.652 1.00 12.15 78 TYR A C 1
ATOM 600 O O . TYR A 1 72 ? -5.036 15.298 45.645 1.00 12.51 78 TYR A O 1
ATOM 609 N N . ASP A 1 73 ? -4.881 17.295 44.572 1.00 13.89 79 ASP A N 1
ATOM 610 C CA . ASP A 1 73 ? -5.009 16.800 43.204 1.00 10.99 79 ASP A CA 1
ATOM 611 C C . ASP A 1 73 ? -3.741 17.263 42.494 1.00 10.25 79 ASP A C 1
ATOM 612 O O . ASP A 1 73 ? -3.597 18.441 42.173 1.00 12.65 79 ASP A O 1
ATOM 617 N N . LEU A 1 74 ? -2.820 16.332 42.277 1.00 10.32 80 LEU A N 1
ATOM 618 C CA . LEU A 1 74 ? -1.520 16.635 41.695 1.00 10.04 80 LEU A CA 1
ATOM 619 C C . LEU A 1 74 ? -1.566 16.565 40.168 1.00 11.15 80 LEU A C 1
ATOM 620 O O . LEU A 1 74 ? -2.044 15.576 39.601 1.00 11.35 80 LEU A O 1
ATOM 625 N N . TYR A 1 75 ? -1.071 17.604 39.498 1.00 8.88 81 TYR A N 1
ATOM 626 C CA . TYR A 1 75 ? -1.005 17.596 38.036 1.00 8.42 81 TYR A CA 1
ATOM 627 C C . TYR A 1 75 ? 0.339 18.077 37.519 1.00 12.30 81 TYR A C 1
ATOM 628 O O . TYR A 1 75 ? 1.058 18.813 38.196 1.00 10.88 81 TYR A O 1
ATOM 637 N N . LEU A 1 76 ? 0.675 17.615 36.320 1.00 10.06 82 LEU A N 1
ATOM 638 C CA . LEU A 1 76 ? 1.936 17.959 35.677 1.00 10.07 82 LEU A CA 1
ATOM 639 C C . LEU A 1 76 ? 1.734 19.168 34.763 1.00 12.31 82 LEU A C 1
ATOM 640 O O . LEU A 1 76 ? 0.760 19.236 33.996 1.00 13.09 82 LEU A O 1
ATOM 645 N N . VAL A 1 77 ? 2.651 20.129 34.837 1.00 9.41 83 VAL A N 1
ATOM 646 C CA . VAL A 1 77 ? 2.522 21.354 34.045 1.00 10.71 83 VAL A CA 1
ATOM 647 C C . VAL A 1 77 ? 2.647 21.046 32.550 1.00 10.62 83 VAL A C 1
ATOM 648 O O . VAL A 1 77 ? 3.430 20.176 32.153 1.00 13.52 83 VAL A O 1
ATOM 652 N N . THR A 1 78 ? 1.868 21.743 31.723 1.00 12.26 84 THR A N 1
ATOM 653 C CA . THR A 1 78 ? 1.848 21.450 30.287 1.00 15.39 84 THR A CA 1
ATOM 654 C C . THR A 1 78 ? 2.404 22.577 29.427 1.00 18.72 84 THR A C 1
ATOM 655 O O . THR A 1 78 ? 2.816 22.351 28.289 1.00 21.85 84 THR A O 1
ATOM 659 N N . ASN A 1 79 ? 2.394 23.802 29.936 1.00 15.28 85 ASN A N 1
ATOM 660 C CA . ASN A 1 79 ? 2.989 24.876 29.156 1.00 22.71 85 ASN A CA 1
ATOM 661 C C . ASN A 1 79 ? 4.205 25.454 29.843 1.00 14.59 85 ASN A C 1
ATOM 662 O O . ASN A 1 79 ? 4.092 26.133 30.861 1.00 15.74 85 ASN A O 1
ATOM 667 N N . GLY A 1 80 ? 5.368 25.191 29.268 1.00 16.22 86 GLY A N 1
ATOM 668 C CA . GLY A 1 80 ? 6.597 25.605 29.907 1.00 18.91 86 GLY A CA 1
ATOM 669 C C . GLY A 1 80 ? 6.993 24.565 30.929 1.00 16.35 86 GLY A C 1
ATOM 670 O O . GLY A 1 80 ? 6.385 23.489 31.028 1.00 17.31 86 GLY A O 1
ATOM 671 N N . LYS A 1 81 ? 8.027 24.879 31.695 1.00 12.08 87 LYS A N 1
ATOM 672 C CA A LYS A 1 81 ? 8.556 23.925 32.653 0.65 10.84 87 LYS A CA 1
ATOM 673 C CA B LYS A 1 81 ? 8.569 23.925 32.650 0.35 10.90 87 LYS A CA 1
ATOM 674 C C . LYS A 1 81 ? 8.581 24.517 34.052 1.00 7.49 87 LYS A C 1
ATOM 675 O O . LYS A 1 81 ? 7.541 24.607 34.687 1.00 9.42 87 LYS A O 1
ATOM 686 N N . HIS A 1 82 ? 9.747 24.933 34.533 1.00 8.41 88 HIS A N 1
ATOM 687 C CA . HIS A 1 82 ? 9.811 25.511 35.884 1.00 7.57 88 HIS A CA 1
ATOM 688 C C . HIS A 1 82 ? 9.132 26.869 35.998 1.00 9.82 88 HIS A C 1
ATOM 689 O O . HIS A 1 82 ? 8.298 27.098 36.876 1.00 9.17 88 HIS A O 1
ATOM 696 N N . GLY A 1 83 ? 9.487 27.781 35.109 1.00 11.13 89 GLY A N 1
ATOM 697 C CA . GLY A 1 83 ? 8.893 29.103 35.156 1.00 10.35 89 GLY A CA 1
ATOM 698 C C . GLY A 1 83 ? 9.745 30.126 34.459 1.00 12.49 89 GLY A C 1
ATOM 699 O O . GLY A 1 83 ? 10.910 30.338 34.816 1.00 11.81 89 GLY A O 1
ATOM 700 N N . LYS A 1 84 ? 9.161 30.772 33.456 1.00 10.27 90 LYS A N 1
ATOM 701 C CA . LYS A 1 84 ? 9.844 31.843 32.756 1.00 12.38 90 LYS A CA 1
ATOM 702 C C . LYS A 1 84 ? 8.781 32.842 32.357 1.00 14.14 90 LYS A C 1
ATOM 703 O O . LYS A 1 84 ? 7.671 32.452 31.996 1.00 12.44 90 LYS A O 1
ATOM 709 N N . LYS A 1 85 ? 9.110 34.128 32.421 1.00 12.16 91 LYS A N 1
ATOM 710 C CA . LYS A 1 85 ? 8.210 35.127 31.857 1.00 13.24 91 LYS A CA 1
ATOM 711 C C . LYS A 1 85 ? 8.470 35.228 30.350 1.00 16.94 91 LYS A C 1
ATOM 712 O O . LYS A 1 85 ? 9.559 35.618 29.935 1.00 17.58 91 LYS A O 1
ATOM 718 N N . VAL A 1 86 ? 7.480 34.833 29.547 1.00 15.52 92 VAL A N 1
ATOM 719 C CA . VAL A 1 86 ? 7.594 34.812 28.087 1.00 16.26 92 VAL A CA 1
ATOM 720 C C . VAL A 1 86 ? 6.495 35.683 27.481 1.00 19.91 92 VAL A C 1
ATOM 721 O O . VAL A 1 86 ? 5.313 35.482 27.767 1.00 16.89 92 VAL A O 1
ATOM 725 N N . ASN A 1 87 ? 6.883 36.631 26.628 1.00 22.87 93 ASN A N 1
ATOM 726 C CA . ASN A 1 87 ? 5.931 37.591 26.070 1.00 20.67 93 ASN A CA 1
ATOM 727 C C . ASN A 1 87 ? 5.137 38.271 27.176 1.00 21.64 93 ASN A C 1
ATOM 728 O O . ASN A 1 87 ? 3.929 38.484 27.044 1.00 20.16 93 ASN A O 1
ATOM 733 N N . ASN A 1 88 ? 5.831 38.576 28.273 1.00 21.97 94 ASN A N 1
ATOM 734 C CA . ASN A 1 88 ? 5.268 39.259 29.434 1.00 23.93 94 ASN A CA 1
ATOM 735 C C . ASN A 1 88 ? 4.299 38.423 30.284 1.00 23.36 94 ASN A C 1
ATOM 736 O O . ASN A 1 88 ? 3.579 38.953 31.125 1.00 26.40 94 ASN A O 1
ATOM 741 N N . VAL A 1 89 ? 4.305 37.106 30.091 1.00 17.59 95 VAL A N 1
ATOM 742 C CA . VAL A 1 89 ? 3.393 36.237 30.813 1.00 18.00 95 VAL A CA 1
ATOM 743 C C . VAL A 1 89 ? 4.175 35.068 31.405 1.00 15.11 95 VAL A C 1
ATOM 744 O O . VAL A 1 89 ? 4.914 34.399 30.692 1.00 17.63 95 VAL A O 1
ATOM 748 N N . TRP A 1 90 ? 4.003 34.809 32.699 1.00 16.73 96 TRP A N 1
ATOM 749 C CA . TRP A 1 90 ? 4.688 33.672 33.324 1.00 13.38 96 TRP A CA 1
ATOM 750 C C . TRP A 1 90 ? 4.127 32.324 32.864 1.00 12.59 96 TRP A C 1
ATOM 751 O O . TRP A 1 90 ? 2.906 32.110 32.878 1.00 14.93 96 TRP A O 1
ATOM 762 N N . ASN A 1 91 ? 5.015 31.424 32.437 1.00 10.57 97 ASN A N 1
ATOM 763 C CA . ASN A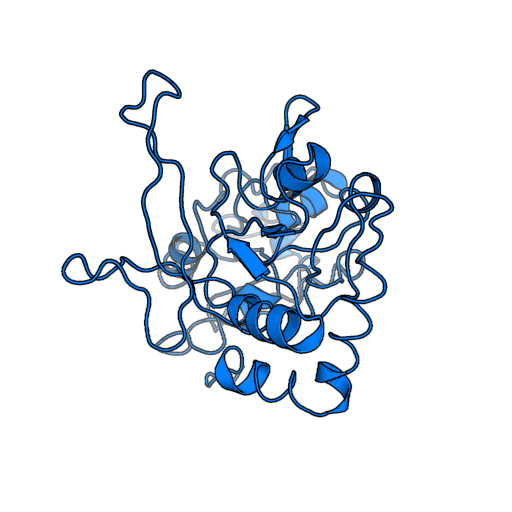 1 91 ? 4.623 30.051 32.115 1.00 8.29 97 ASN A CA 1
ATOM 764 C C . ASN A 1 91 ? 5.147 29.070 33.170 1.00 10.34 97 ASN A C 1
ATOM 765 O O . ASN A 1 91 ? 5.623 29.486 34.229 1.00 11.37 97 ASN A O 1
ATOM 770 N N . GLY A 1 92 ? 5.066 27.782 32.878 1.00 9.44 98 GLY A N 1
ATOM 771 C CA . GLY A 1 92 ? 5.589 26.765 33.779 1.00 7.88 98 GLY A CA 1
ATOM 772 C C . GLY A 1 92 ? 4.877 26.681 35.120 1.00 7.31 98 GLY A C 1
ATOM 773 O O . GLY A 1 92 ? 3.760 27.179 35.287 1.00 8.59 98 GLY A O 1
ATOM 774 N N . MET A 1 93 ? 5.522 26.046 36.090 1.00 8.26 99 MET A N 1
ATOM 775 C CA . MET A 1 93 ? 4.936 25.917 37.416 1.00 8.84 99 MET A CA 1
ATOM 776 C C . MET A 1 93 ? 4.672 27.279 38.032 1.00 8.44 99 MET A C 1
ATOM 777 O O . MET A 1 93 ? 3.645 27.467 38.691 1.00 9.00 99 MET A O 1
ATOM 782 N N . ILE A 1 94 ? 5.591 28.226 37.823 1.00 8.04 100 ILE A N 1
ATOM 783 C CA . ILE A 1 94 ? 5.419 29.579 38.376 1.00 8.18 100 ILE A CA 1
ATOM 784 C C . ILE A 1 94 ? 4.128 30.173 37.828 1.00 10.08 100 ILE A C 1
ATOM 785 O O . ILE A 1 94 ? 3.327 30.703 38.589 1.00 9.16 100 ILE A O 1
ATOM 790 N N . GLY A 1 95 ? 3.913 30.036 36.523 1.00 8.92 101 GLY A N 1
ATO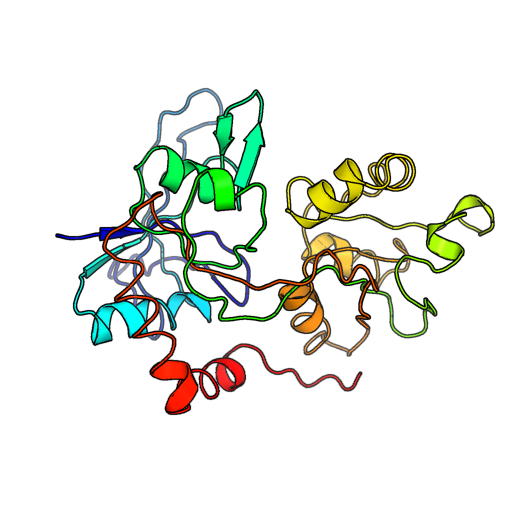M 791 C CA . GLY A 1 95 ? 2.695 30.533 35.894 1.00 10.98 101 GLY A CA 1
ATOM 792 C C . GLY A 1 95 ? 1.417 29.933 36.456 1.00 10.57 101 GLY A C 1
ATOM 793 O O . GLY A 1 95 ? 0.441 30.662 36.682 1.00 11.99 101 GLY A O 1
ATOM 794 N N . GLU A 1 96 ? 1.409 28.624 36.699 1.00 7.93 102 GLU A N 1
ATOM 795 C CA . GLU A 1 96 ? 0.229 27.961 37.265 1.00 8.07 102 GLU A CA 1
ATOM 796 C C . GLU A 1 96 ? -0.148 28.564 38.615 1.00 10.85 102 GLU A C 1
ATOM 797 O O . GLU A 1 96 ? -1.328 28.684 38.955 1.00 11.27 102 GLU A O 1
ATOM 803 N N . VAL A 1 97 ? 0.856 28.947 39.395 1.00 10.11 103 VAL A N 1
ATOM 804 C CA . VAL A 1 97 ? 0.602 29.558 40.690 1.00 8.68 103 VAL A CA 1
ATOM 805 C C . VAL A 1 97 ? 0.170 31.020 40.541 1.00 12.34 103 VAL A C 1
ATOM 806 O O . VAL A 1 97 ? -0.824 31.444 41.144 1.00 12.54 103 VAL A O 1
ATOM 810 N N . VAL A 1 98 ? 0.893 31.777 39.719 1.00 9.87 104 VAL A N 1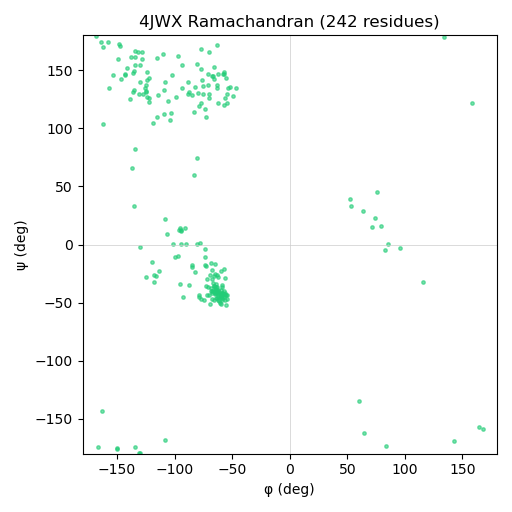
ATOM 811 C CA . VAL A 1 98 ? 0.586 33.190 39.500 1.00 10.21 104 VAL A CA 1
ATOM 812 C C . VAL A 1 98 ? -0.862 33.373 39.057 1.00 14.11 104 VAL A C 1
ATOM 813 O O . VAL A 1 98 ? -1.572 34.256 39.559 1.00 16.21 104 VAL A O 1
ATOM 817 N N . TYR A 1 99 ? -1.313 32.514 38.153 1.00 14.38 105 TYR A N 1
ATOM 818 C CA . TYR A 1 99 ? -2.664 32.654 37.627 1.00 19.48 105 TYR A CA 1
ATOM 819 C C . TYR A 1 99 ? -3.679 31.786 38.373 1.00 15.93 105 TYR A C 1
ATOM 820 O O . TYR A 1 99 ? -4.814 31.596 37.917 1.00 16.89 105 TYR A O 1
ATOM 829 N N . GLN A 1 100 ? -3.252 31.281 39.532 1.00 12.66 106 GLN A N 1
ATOM 830 C CA . GLN A 1 100 ? -4.130 30.641 40.507 1.00 14.03 106 GLN A CA 1
ATOM 831 C C . GLN A 1 100 ? -4.818 29.367 40.027 1.00 15.24 106 GLN A C 1
ATOM 832 O O . GLN A 1 100 ? -5.908 29.022 40.499 1.00 16.28 106 GLN A O 1
ATOM 838 N N . ARG A 1 101 ? -4.164 28.653 39.114 1.00 14.09 107 ARG A N 1
ATOM 839 C CA . ARG A 1 101 ? -4.599 27.317 38.731 1.00 9.73 107 ARG A CA 1
ATOM 840 C C . ARG A 1 101 ? -4.089 26.282 39.730 1.00 12.90 107 ARG A C 1
ATOM 841 O O . ARG A 1 101 ? -4.660 25.206 39.864 1.00 14.75 107 ARG A O 1
ATOM 849 N N . ALA A 1 102 ? -3.008 26.625 40.433 1.00 12.62 108 ALA A N 1
ATOM 850 C CA . ALA A 1 102 ? -2.433 25.762 41.462 1.00 12.93 108 ALA A CA 1
ATOM 851 C C . ALA A 1 102 ? -2.227 26.578 42.727 1.00 10.94 108 ALA A C 1
ATOM 852 O O . ALA A 1 102 ? -1.812 27.739 42.656 1.00 15.52 108 ALA A O 1
ATOM 854 N N . VAL A 1 103 ? -2.521 25.980 43.879 1.00 10.68 109 VAL A N 1
ATOM 855 C CA A VAL A 1 103 ? -2.313 26.600 45.189 0.66 12.24 109 VAL A CA 1
ATOM 856 C CA B VAL A 1 103 ? -2.284 26.693 45.125 0.34 12.26 109 VAL A CA 1
ATOM 857 C C . VAL A 1 103 ? -0.834 26.507 45.569 1.00 10.67 109 VAL A C 1
ATOM 858 O O . VAL A 1 103 ? -0.305 27.321 46.338 1.00 11.87 109 VAL A O 1
ATOM 865 N N A MET A 1 104 ? -0.150 25.535 44.970 0.41 9.85 110 MET A N 1
ATOM 866 N N B MET A 1 104 ? -0.211 25.421 45.117 0.59 9.75 110 MET A N 1
ATOM 867 C CA A MET A 1 104 ? 1.203 25.180 45.384 0.41 8.36 110 MET A CA 1
ATOM 868 C CA B MET A 1 104 ? 1.204 25.170 45.368 0.59 8.33 110 MET A CA 1
ATOM 869 C C A MET A 1 104 ? 1.947 24.377 44.326 0.41 6.32 110 MET A C 1
ATOM 870 C C B MET A 1 104 ? 1.870 24.623 44.112 0.59 6.14 110 MET A C 1
ATOM 871 O O A MET A 1 104 ? 1.406 23.422 43.774 0.41 7.03 110 MET A O 1
ATOM 872 O O B MET A 1 104 ? 1.215 24.064 43.235 0.59 4.74 110 MET A O 1
ATOM 881 N N . ALA A 1 105 ? 3.189 24.779 44.048 1.00 7.86 111 ALA A N 1
ATOM 882 C CA . ALA A 1 105 ? 4.027 24.087 43.059 1.00 7.58 111 ALA A CA 1
ATOM 883 C C . ALA A 1 105 ? 5.125 23.358 43.798 1.00 8.36 111 ALA A C 1
ATOM 884 O O . ALA A 1 105 ? 5.843 23.954 44.597 1.00 8.72 111 ALA A O 1
ATOM 886 N N . VAL A 1 106 ? 5.271 22.067 43.513 1.00 8.89 112 VAL A N 1
ATOM 887 C CA A VAL A 1 106 ? 6.264 21.221 44.179 0.76 9.25 112 VAL A CA 1
ATOM 888 C CA B VAL A 1 106 ? 6.302 21.287 44.172 0.24 9.30 112 VAL A CA 1
ATOM 889 C C . VAL A 1 106 ? 7.168 20.565 43.138 1.00 11.61 112 VAL A C 1
ATOM 890 O O . VAL A 1 106 ? 6.683 19.955 42.196 1.00 14.67 112 VAL A O 1
ATOM 897 N N . GLY A 1 107 ? 8.475 20.705 43.293 1.00 8.89 113 GLY A N 1
ATOM 898 C CA . GLY A 1 107 ? 9.420 20.067 42.391 1.00 7.83 113 GLY A CA 1
ATOM 899 C C . GLY A 1 107 ? 10.791 20.691 42.545 1.00 8.33 113 GLY A C 1
ATOM 900 O O . GLY A 1 107 ? 11.086 21.297 43.573 1.00 9.06 113 GLY A O 1
ATOM 901 N N . SER A 1 108 ? 11.611 20.561 41.505 1.00 6.77 114 SER A N 1
ATOM 902 C CA . SER A 1 108 ? 12.975 21.098 41.524 1.00 6.86 114 SER A CA 1
ATOM 903 C C . SER A 1 108 ? 12.967 22.589 41.168 1.00 7.27 114 SER A C 1
ATOM 904 O O . SER A 1 108 ? 13.602 23.036 40.192 1.00 7.55 114 SER A O 1
ATOM 907 N N . LEU A 1 109 ? 12.253 23.361 41.979 1.00 6.75 115 LEU A N 1
ATOM 908 C CA . LEU A 1 109 ? 11.930 24.742 41.637 1.00 7.83 115 LEU A CA 1
ATOM 909 C C . LEU A 1 109 ? 12.820 25.712 42.407 1.00 8.74 115 LEU A C 1
ATOM 910 O O . LEU A 1 109 ? 12.723 25.849 43.633 1.00 7.12 115 LEU A O 1
ATOM 915 N N . THR A 1 110 ? 13.674 26.415 41.677 1.00 7.10 116 THR A N 1
ATOM 916 C CA . THR A 1 110 ? 14.651 27.283 42.310 1.00 5.98 116 THR A CA 1
ATOM 917 C C . THR A 1 110 ? 14.054 28.622 42.754 1.00 7.76 116 THR A C 1
ATOM 918 O O . THR A 1 110 ? 13.368 29.297 41.976 1.00 8.20 116 THR A O 1
ATOM 922 N N . ILE A 1 111 ? 14.315 28.994 44.008 1.00 7.22 117 ILE A N 1
ATOM 923 C CA . ILE A 1 111 ? 13.883 30.282 44.538 1.00 8.70 117 ILE A CA 1
ATOM 924 C C . ILE A 1 111 ? 14.802 31.362 43.956 1.00 13.65 117 ILE A C 1
ATOM 925 O O . ILE A 1 111 ? 16.028 31.245 44.003 1.00 10.89 117 ILE A O 1
ATOM 930 N N . ASN A 1 112 ? 14.222 32.415 43.396 1.00 8.57 118 ASN A N 1
ATOM 931 C CA . ASN A 1 112 ? 15.014 33.582 43.009 1.00 9.86 118 ASN A CA 1
ATOM 932 C C . ASN A 1 112 ? 14.195 34.858 43.155 1.00 8.58 118 ASN A C 1
ATOM 933 O O . ASN A 1 112 ? 12.994 34.787 43.401 1.00 9.09 118 ASN A O 1
ATOM 938 N N . GLU A 1 113 ? 14.848 36.010 43.010 1.00 12.58 119 GLU A N 1
ATOM 939 C CA . GLU A 1 113 ? 14.206 37.303 43.229 1.00 12.74 119 GLU A CA 1
ATOM 940 C C . GLU A 1 113 ? 13.088 37.583 42.232 1.00 12.41 119 GLU A C 1
ATOM 941 O O . GLU A 1 113 ? 12.030 38.094 42.608 1.00 12.89 119 GLU A O 1
ATOM 947 N N . GLU A 1 114 ? 13.321 37.248 40.966 1.00 11.55 120 GLU A N 1
ATOM 948 C CA A GLU A 1 114 ? 12.344 37.482 39.905 0.46 10.38 120 GLU A CA 1
ATOM 949 C CA B GLU A 1 114 ? 12.333 37.529 39.937 0.54 10.34 120 GLU A CA 1
ATOM 950 C C . GLU A 1 114 ? 11.041 36.753 40.201 1.00 13.51 120 GLU A C 1
ATOM 951 O O . GLU A 1 114 ? 9.946 37.327 40.131 1.00 12.30 120 GLU A O 1
ATOM 962 N N . ARG A 1 115 ? 11.162 35.476 40.553 1.00 10.25 121 ARG A N 1
ATOM 963 C CA . ARG A 1 115 ? 9.992 34.676 40.889 1.00 9.23 121 ARG A CA 1
ATOM 964 C C . ARG A 1 115 ? 9.338 35.129 42.181 1.00 11.01 121 ARG A C 1
ATOM 965 O O . ARG A 1 115 ? 8.117 35.113 42.295 1.00 10.63 121 ARG A O 1
ATOM 973 N N . SER A 1 116 ? 10.148 35.527 43.154 1.00 11.47 122 SER A N 1
ATOM 974 C CA . SER A 1 116 ? 9.619 35.963 44.439 1.00 11.74 122 SER A CA 1
ATOM 975 C C . SER A 1 116 ? 8.791 37.235 44.327 1.00 13.87 122 SER A C 1
ATOM 976 O O . SER A 1 116 ? 8.029 37.553 45.240 1.00 14.28 122 SER A O 1
ATOM 979 N N . GLU A 1 117 ? 8.924 37.952 43.213 1.00 11.38 123 GLU A N 1
ATOM 980 C CA . GLU A 1 117 ? 8.088 39.137 43.005 1.00 14.63 123 GLU A CA 1
ATOM 981 C C . GLU A 1 117 ? 6.627 38.756 42.774 1.00 15.40 123 GLU A C 1
ATOM 982 O O . GLU A 1 117 ? 5.727 39.551 43.052 1.00 15.82 123 GLU A O 1
ATOM 988 N N . VAL A 1 118 ? 6.393 37.543 42.271 1.00 11.11 124 VAL A N 1
ATOM 989 C CA . VAL A 1 118 ? 5.054 37.132 41.837 1.00 12.83 124 VAL A CA 1
ATOM 990 C C . VAL A 1 118 ? 4.482 35.913 42.569 1.00 11.31 124 VAL A C 1
ATOM 991 O O . VAL A 1 118 ? 3.278 35.650 42.473 1.00 15.26 124 VAL A O 1
ATOM 995 N N . VAL A 1 119 ? 5.325 35.163 43.289 1.00 10.17 125 VAL A N 1
ATOM 996 C CA . VAL A 1 119 ? 4.843 34.062 44.142 1.00 9.79 125 VAL A CA 1
ATOM 997 C C . VAL A 1 119 ? 5.528 34.144 45.502 1.00 8.97 125 VAL A C 1
ATOM 998 O O . VAL A 1 119 ? 6.565 34.806 45.640 1.00 12.19 125 VAL A O 1
ATO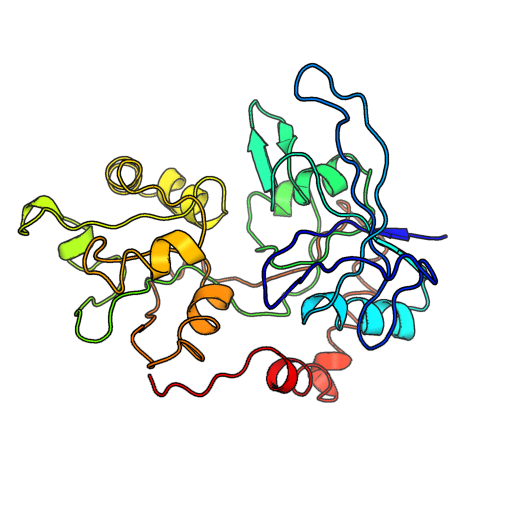M 1002 N N . ASP A 1 120 ? 4.946 33.491 46.509 1.00 9.74 126 ASP A N 1
ATOM 1003 C CA . ASP A 1 120 ? 5.658 33.292 47.762 1.00 9.08 126 ASP A CA 1
ATOM 1004 C C . ASP A 1 120 ? 6.341 31.941 47.704 1.00 9.16 126 ASP A C 1
ATOM 1005 O O . ASP A 1 120 ? 5.941 31.074 46.918 1.00 14.14 126 ASP A O 1
ATOM 1010 N N . PHE A 1 121 ? 7.416 31.776 48.461 1.00 8.79 127 PHE A N 1
ATOM 1011 C CA . PHE A 1 121 ? 8.075 30.478 48.525 1.00 5.97 127 PHE A CA 1
ATOM 1012 C C . PHE A 1 121 ? 8.154 30.028 49.952 1.00 6.71 127 PHE A C 1
ATOM 1013 O O . PHE A 1 121 ? 8.278 30.844 50.866 1.00 9.65 127 PHE A O 1
ATOM 1021 N N . SER A 1 122 ? 8.107 28.716 50.143 1.00 6.64 128 SER A N 1
ATOM 1022 C CA . SER A 1 122 ? 8.484 28.145 51.431 1.00 6.71 128 SER A CA 1
ATOM 1023 C C . SER A 1 122 ? 9.957 28.438 51.698 1.00 8.34 128 SER A C 1
ATOM 1024 O O . SER A 1 122 ? 10.704 28.910 50.816 1.00 8.87 128 SER A O 1
ATOM 1027 N N . VAL A 1 123 ? 10.389 28.122 52.910 1.00 8.56 129 VAL A N 1
ATOM 1028 C CA . VAL A 1 123 ? 11.815 28.074 53.198 1.00 9.94 129 VAL A CA 1
ATOM 1029 C C . VAL A 1 123 ? 12.468 27.082 52.234 1.00 7.16 129 VAL A C 1
ATOM 1030 O O . VAL A 1 123 ? 11.846 26.113 51.797 1.00 8.97 129 VAL A O 1
ATOM 1034 N N . PRO A 1 124 ? 13.729 27.329 51.869 1.00 7.34 130 PRO A N 1
ATOM 1035 C CA . PRO A 1 124 ? 14.394 26.360 50.991 1.00 7.88 130 PRO A CA 1
ATOM 1036 C C . PRO A 1 124 ? 14.622 25.027 51.710 1.00 9.80 130 PRO A C 1
ATOM 1037 O O . PRO A 1 124 ? 14.880 25.017 52.921 1.00 10.07 130 PRO A O 1
ATOM 1041 N N . PHE A 1 125 ? 14.527 23.918 50.982 1.00 7.79 131 PHE A N 1
ATOM 1042 C CA . PHE A 1 125 ? 14.722 22.608 51.605 1.00 9.66 131 PHE A CA 1
ATOM 1043 C C . PHE A 1 125 ? 15.697 21.709 50.851 1.00 10.86 131 PHE A C 1
ATOM 1044 O O . PHE A 1 125 ? 15.966 20.596 51.294 1.00 11.58 131 PHE A O 1
ATOM 1052 N N . VAL A 1 126 ? 16.218 22.188 49.719 1.00 8.44 132 VAL A N 1
ATOM 1053 C CA . VAL A 1 126 ? 17.330 21.548 49.018 1.00 9.20 132 VAL A CA 1
ATOM 1054 C C . VAL A 1 126 ? 18.259 22.684 48.632 1.00 8.85 132 VAL A C 1
ATOM 1055 O O . VAL A 1 126 ? 17.801 23.693 48.104 1.00 8.91 132 VAL A O 1
ATOM 1059 N N . GLU A 1 127 ? 19.551 22.554 48.913 1.00 8.61 133 GLU A N 1
ATOM 1060 C CA . GLU A 1 127 ? 20.500 23.595 48.504 1.00 9.56 133 GLU A CA 1
ATOM 1061 C C . GLU A 1 127 ? 20.776 23.525 47.003 1.00 8.88 133 GLU A C 1
ATOM 1062 O O . GLU A 1 127 ? 20.977 22.443 46.449 1.00 11.41 133 GLU A O 1
ATOM 1068 N N . THR A 1 128 ? 20.794 24.678 46.340 1.00 8.39 134 THR A N 1
ATOM 1069 C CA . THR A 1 128 ? 21.189 24.693 44.945 1.00 8.61 134 THR A CA 1
ATOM 1070 C C . THR A 1 128 ? 21.856 26.009 44.550 1.00 11.25 134 THR A C 1
ATOM 1071 O O . THR A 1 128 ? 22.116 26.882 45.397 1.00 10.35 134 THR A O 1
ATOM 1075 N N . GLY A 1 129 ? 22.162 26.118 43.263 1.00 8.38 135 GLY A N 1
ATOM 1076 C CA . GLY A 1 129 ? 22.910 27.238 42.721 1.00 8.64 135 GLY A CA 1
ATOM 1077 C C . GLY A 1 129 ? 23.318 26.859 41.319 1.00 9.52 135 GLY A C 1
ATOM 1078 O O . GLY A 1 129 ? 22.721 25.973 40.717 1.00 8.71 135 GLY A O 1
ATOM 1079 N N . ILE A 1 130 ? 24.347 27.519 40.796 1.00 7.85 136 ILE A N 1
ATOM 1080 C CA . ILE A 1 130 ? 24.825 27.199 39.456 1.00 8.49 136 ILE A CA 1
ATOM 1081 C C . ILE A 1 130 ? 26.124 26.438 39.595 1.00 8.10 136 ILE A C 1
ATOM 1082 O O . ILE A 1 130 ? 27.067 26.898 40.242 1.00 8.68 136 ILE A O 1
ATOM 1087 N N . SER A 1 131 ? 26.161 25.243 39.013 1.00 7.81 137 SER A N 1
ATOM 1088 C CA A SER A 1 131 ? 27.399 24.471 38.982 0.85 7.73 137 SER A CA 1
ATOM 1089 C CA B SER A 1 131 ? 27.371 24.432 38.984 0.15 7.82 137 SER A CA 1
ATOM 1090 C C . SER A 1 131 ? 27.787 24.109 37.552 1.00 6.25 137 SER A C 1
ATOM 1091 O O . SER A 1 131 ? 27.025 24.335 36.591 1.00 7.10 137 SER A O 1
ATOM 1096 N N . VAL A 1 132 ? 28.992 23.572 37.424 1.00 7.83 138 VAL A N 1
ATOM 1097 C CA . VAL A 1 132 ? 29.583 23.224 36.140 1.00 7.72 138 VAL A CA 1
ATOM 1098 C C . VAL A 1 132 ? 29.951 21.756 36.190 1.00 10.06 138 VAL A C 1
ATOM 1099 O O . VAL A 1 132 ? 30.637 21.317 37.117 1.00 10.02 138 VAL A O 1
ATOM 1103 N N . MET A 1 133 ? 29.482 20.985 35.216 1.00 8.16 139 MET A N 1
ATOM 1104 C CA A MET A 1 133 ? 29.868 19.588 35.133 0.71 8.36 139 MET A CA 1
ATOM 1105 C CA B MET A 1 133 ? 29.823 19.570 35.104 0.29 8.39 139 MET A CA 1
ATOM 1106 C C . MET A 1 133 ? 30.823 19.370 33.971 1.00 7.50 139 MET A C 1
ATOM 1107 O O . MET A 1 133 ? 30.629 19.903 32.874 1.00 8.69 139 MET A O 1
ATOM 1116 N N . VAL A 1 134 ? 31.871 18.593 34.228 1.00 8.16 140 VAL A N 1
ATOM 1117 C CA . VAL A 1 134 ? 32.842 18.268 33.193 1.00 8.26 140 VAL A CA 1
ATOM 1118 C C . VAL A 1 134 ? 33.147 16.781 33.232 1.00 11.79 140 VAL A C 1
ATOM 1119 O O . VAL A 1 134 ? 32.757 16.078 34.181 1.00 9.36 140 VAL A O 1
ATOM 1123 N N . SER A 1 135 ? 33.798 16.286 32.182 1.00 9.44 141 SER A N 1
ATOM 1124 C CA A SER A 1 135 ? 34.298 14.919 32.181 0.46 11.41 141 SER A CA 1
ATOM 1125 C CA B SER A 1 135 ? 34.318 14.926 32.175 0.54 11.41 141 SER A CA 1
ATOM 1126 C C . SER A 1 135 ? 35.447 14.857 33.177 1.00 13.83 141 SER A C 1
ATOM 1127 O O . SER A 1 135 ? 36.267 15.777 33.253 1.00 16.15 141 SER A O 1
ATOM 1132 N N . ARG A 1 136 ? 35.486 13.780 33.950 1.00 12.60 142 ARG A N 1
ATOM 1133 C CA . ARG A 1 136 ? 36.542 13.585 34.927 1.00 15.22 142 ARG A CA 1
ATOM 1134 C C . ARG A 1 136 ? 37.884 13.646 34.199 1.00 16.63 142 ARG A C 1
ATOM 1135 O O . ARG A 1 136 ? 38.100 12.947 33.194 1.00 20.01 142 ARG A O 1
ATOM 1143 N N . GLY A 1 137 ? 38.761 14.513 34.687 1.00 19.89 143 GLY A N 1
ATOM 1144 C CA . GLY A 1 137 ? 40.018 14.771 34.007 1.00 22.96 143 GLY A CA 1
ATOM 1145 C C . GLY A 1 137 ? 40.131 16.202 33.512 1.00 27.97 143 GLY A C 1
ATOM 1146 O O . GLY A 1 137 ? 41.224 16.765 33.461 1.00 28.37 143 GLY A O 1
ATOM 1147 N N . THR A 1 138 ? 38.999 16.795 33.138 1.00 18.70 144 THR A N 1
ATOM 1148 C CA . THR A 1 138 ? 38.974 18.190 32.691 1.00 14.53 144 THR A CA 1
ATOM 1149 C C . THR A 1 138 ? 39.215 19.140 33.866 1.00 23.13 144 THR A C 1
ATOM 1150 O O . THR A 1 138 ? 38.665 18.937 34.952 1.00 24.36 144 THR A O 1
ATOM 1154 N N . GLN A 1 139 ? 40.036 20.172 33.654 1.00 15.61 145 GLN A N 1
ATOM 1155 C CA . GLN A 1 139 ? 40.362 21.123 34.711 1.00 16.22 145 GLN A CA 1
ATOM 1156 C C . GLN A 1 139 ? 39.719 22.486 34.475 1.00 18.50 145 GLN A C 1
ATOM 1157 O O . GLN A 1 139 ? 40.060 23.176 33.513 1.00 22.33 145 GLN A O 1
ATOM 1163 N N . VAL A 1 140 ? 38.766 22.852 35.333 1.00 17.18 146 VAL A N 1
ATOM 1164 C CA . VAL A 1 140 ? 38.264 24.224 35.405 1.00 14.82 146 VAL A CA 1
ATOM 1165 C C . VAL A 1 140 ? 38.137 24.654 36.869 1.00 16.66 146 VAL A C 1
ATOM 1166 O O . VAL A 1 140 ? 37.876 23.831 37.751 1.00 18.07 146 VAL A O 1
ATOM 1170 N N . THR A 1 141 ? 38.343 25.939 37.128 1.00 15.85 147 THR A N 1
ATOM 1171 C CA . THR A 1 141 ? 38.248 26.453 38.490 1.00 13.54 147 THR A CA 1
ATOM 1172 C C . THR A 1 141 ? 36.810 26.795 38.868 1.00 16.28 147 THR A C 1
ATOM 1173 O O . THR A 1 141 ? 36.479 26.915 40.049 1.00 18.62 147 THR A O 1
ATOM 1177 N N . GLY A 1 142 ? 35.967 26.969 37.853 1.00 13.24 148 GLY A N 1
ATOM 1178 C CA . GLY A 1 142 ? 34.637 27.531 38.035 1.00 12.19 148 GLY A CA 1
ATOM 1179 C C . GLY A 1 142 ? 34.360 28.414 36.836 1.00 13.74 148 GLY A C 1
ATOM 1180 O O . GLY A 1 142 ? 35.132 28.393 35.865 1.00 12.72 148 GLY A O 1
ATOM 1181 N N . LEU A 1 143 ? 33.296 29.205 36.883 1.00 12.34 149 LEU A N 1
ATOM 1182 C CA . LEU A 1 143 ? 32.901 29.961 35.703 1.00 10.10 149 LEU A CA 1
ATOM 1183 C C . LEU A 1 143 ? 33.802 31.146 35.385 1.00 11.77 149 LEU A C 1
ATOM 1184 O O . LEU A 1 143 ? 33.706 31.722 34.301 1.00 14.73 149 LEU A O 1
ATOM 1189 N N . SER A 1 144 ? 34.694 31.501 36.305 1.00 12.32 150 SER A N 1
ATOM 1190 C CA . SER A 1 144 ? 35.643 32.577 36.006 1.00 12.43 150 SER A CA 1
ATOM 1191 C C . SER A 1 144 ? 36.930 32.047 35.374 1.00 14.68 150 SER A C 1
ATOM 1192 O O . SER A 1 144 ? 37.840 32.825 35.074 1.00 18.21 150 SER A O 1
ATOM 1195 N N . ASP A 1 145 ? 37.006 30.730 35.171 1.00 10.34 151 ASP A N 1
ATOM 1196 C CA . ASP A 1 145 ? 38.154 30.123 34.493 1.00 10.97 151 ASP A CA 1
ATOM 1197 C C . ASP A 1 145 ? 38.329 30.787 33.129 1.00 12.51 151 ASP A C 1
ATOM 1198 O O . ASP A 1 145 ? 37.341 31.152 32.468 1.00 11.42 151 ASP A O 1
ATOM 1203 N N . LYS A 1 146 ? 39.581 30.969 32.709 1.00 13.77 152 LYS A N 1
ATOM 1204 C CA . LYS A 1 146 ? 39.870 31.559 31.408 1.00 15.07 152 LYS A CA 1
ATOM 1205 C C . LYS A 1 146 ? 39.215 30.787 30.252 1.00 11.04 152 LYS A C 1
ATOM 1206 O O . LYS A 1 146 ? 38.886 31.369 29.218 1.00 14.54 152 LYS A O 1
ATOM 1212 N N . LYS A 1 147 ? 39.010 29.484 30.433 1.00 10.48 153 LYS A N 1
ATOM 1213 C CA . LYS A 1 147 ? 38.316 28.680 29.429 1.00 10.65 153 LYS A CA 1
ATOM 1214 C C . LYS A 1 147 ? 36.905 29.191 29.131 1.00 10.88 153 LYS A C 1
ATOM 1215 O O . LYS A 1 147 ? 36.432 29.095 27.997 1.00 11.04 153 LYS A O 1
ATOM 1221 N N . PHE A 1 148 ? 36.233 29.716 30.155 1.00 11.94 154 PHE A N 1
ATOM 1222 C CA . PHE A 1 148 ? 34.902 30.296 29.977 1.00 12.11 154 PHE A CA 1
ATOM 1223 C C . PHE A 1 148 ? 34.960 31.767 29.584 1.00 12.52 154 PHE A C 1
ATOM 1224 O O . PHE A 1 148 ? 34.108 32.238 28.827 1.00 15.91 154 PHE A O 1
ATOM 1232 N N . GLN A 1 149 ? 35.952 32.493 30.103 1.00 11.10 155 GLN A N 1
ATOM 1233 C CA . GLN A 1 149 ? 36.066 33.931 29.822 1.00 13.41 155 GLN A CA 1
ATOM 1234 C C . GLN A 1 149 ? 36.530 34.209 28.386 1.00 13.62 155 GLN A C 1
ATOM 1235 O O . GLN A 1 149 ? 36.093 35.183 27.764 1.00 15.63 155 GLN A O 1
ATOM 1241 N N . ARG A 1 150 ? 37.414 33.353 27.871 1.00 12.62 156 ARG A N 1
ATOM 1242 C CA . ARG A 1 150 ? 38.035 33.543 26.558 1.00 14.58 156 ARG A CA 1
ATOM 1243 C C . ARG A 1 150 ? 38.063 32.218 25.805 1.00 13.13 156 ARG A C 1
ATOM 1244 O O . ARG A 1 150 ? 39.135 31.660 25.560 1.00 13.85 156 ARG A O 1
ATOM 1252 N N . PRO A 1 151 ? 36.881 31.688 25.455 1.00 12.33 157 PRO A N 1
ATOM 1253 C CA . PRO A 1 151 ? 36.805 30.346 24.862 1.00 11.18 157 PRO A CA 1
ATOM 1254 C C . PRO A 1 151 ? 37.572 30.169 23.548 1.00 14.56 157 PRO A C 1
ATOM 1255 O O . PRO A 1 151 ? 37.933 29.044 23.229 1.00 15.42 157 PRO A O 1
ATOM 1259 N N . HIS A 1 152 ? 37.844 31.243 22.817 1.00 19.15 158 HIS A N 1
ATOM 1260 C CA . HIS A 1 152 ? 38.600 31.108 21.575 1.00 18.39 158 HIS A CA 1
ATOM 1261 C C . HIS A 1 152 ? 40.114 31.009 21.782 1.00 23.93 158 HIS A C 1
ATOM 1262 O O . HIS A 1 152 ? 40.865 30.880 20.814 1.00 21.71 158 HIS A O 1
ATOM 1269 N N . ASP A 1 153 ? 40.558 31.049 23.033 1.00 19.66 159 ASP A N 1
ATOM 1270 C CA . ASP A 1 153 ? 41.964 30.790 23.345 1.00 17.93 159 ASP A CA 1
ATOM 1271 C C . ASP A 1 153 ? 42.260 29.292 23.310 1.00 21.50 159 ASP A C 1
ATOM 1272 O O . ASP A 1 153 ? 43.392 28.869 23.565 1.00 28.15 159 ASP A O 1
ATOM 1277 N N . TYR A 1 154 ? 41.250 28.488 22.986 1.00 21.26 160 TYR A N 1
ATOM 1278 C CA . TYR A 1 154 ? 41.360 27.036 23.104 1.00 19.94 160 TYR A CA 1
ATOM 1279 C C . TYR A 1 154 ? 40.954 26.325 21.822 1.00 24.73 160 TYR A C 1
ATOM 1280 O O . TYR A 1 154 ? 40.273 26.916 20.980 1.00 21.60 160 TYR A O 1
ATOM 1289 N N . SER A 1 155 ? 41.409 25.075 21.673 1.00 27.32 161 SER A N 1
ATOM 1290 C CA A SER A 1 155 ? 41.123 24.280 20.480 0.34 23.60 161 SER A CA 1
ATOM 1291 C CA B SER A 1 155 ? 41.144 24.270 20.480 0.66 23.64 161 SER A CA 1
ATOM 1292 C C . SER A 1 155 ? 40.492 22.944 20.853 1.00 23.96 161 SER A C 1
ATOM 1293 O O . SER A 1 155 ? 41.099 22.131 21.546 1.00 28.08 161 SER A O 1
ATOM 1298 N N . PRO A 1 156 ? 39.247 22.724 20.418 1.00 20.32 162 PRO A N 1
ATOM 1299 C CA . PRO A 1 156 ? 38.393 23.680 19.699 1.00 26.97 162 PRO A CA 1
ATOM 1300 C C . PRO A 1 156 ? 37.976 24.786 20.665 1.00 23.24 162 PRO A C 1
ATOM 1301 O O . PRO A 1 156 ? 38.191 24.611 21.874 1.00 22.54 162 PRO A O 1
ATOM 1305 N N . PRO A 1 157 ? 37.449 25.913 20.155 1.00 12.71 163 PRO A N 1
ATOM 1306 C CA . PRO A 1 157 ? 36.944 26.920 21.091 1.00 12.44 163 PRO A CA 1
ATOM 1307 C C . PRO A 1 157 ? 36.075 26.240 22.155 1.00 12.57 163 PRO A C 1
ATOM 1308 O O . PRO A 1 157 ? 35.247 25.381 21.833 1.00 18.62 163 PRO A O 1
ATOM 1312 N N . PHE A 1 158 ? 36.286 26.617 23.407 1.00 10.08 164 PHE A N 1
ATOM 1313 C CA . PHE A 1 158 ? 35.715 25.896 24.534 1.00 8.78 164 PHE A CA 1
ATOM 1314 C C . PHE A 1 158 ? 34.213 25.758 24.400 1.00 9.62 164 PHE A C 1
ATOM 1315 O O . PHE A 1 158 ? 33.503 26.729 24.116 1.00 12.78 164 PHE A O 1
ATOM 1323 N N . ARG A 1 159 ? 33.745 24.525 24.552 1.00 9.53 165 ARG A N 1
ATOM 1324 C CA . ARG A 1 159 ? 32.377 24.179 24.229 1.00 8.39 165 ARG A CA 1
ATOM 1325 C C . ARG A 1 159 ? 31.607 24.042 25.522 1.00 8.41 165 ARG A C 1
ATOM 1326 O O . ARG A 1 159 ? 31.799 23.083 26.262 1.00 8.50 165 ARG A O 1
ATOM 1334 N N . PHE A 1 160 ? 30.751 25.011 25.810 1.00 8.12 166 PHE A N 1
ATOM 1335 C CA . PHE A 1 160 ? 29.960 24.928 27.035 1.00 8.88 166 PHE A CA 1
ATOM 1336 C C . PHE A 1 160 ? 28.567 25.474 26.819 1.00 6.88 166 PHE A C 1
ATOM 1337 O O . PHE A 1 160 ? 28.364 26.417 26.048 1.00 8.81 166 PHE A O 1
ATOM 1345 N N . GLY A 1 161 ? 27.593 24.872 27.493 1.00 6.24 167 GLY A N 1
ATOM 1346 C CA . GLY A 1 161 ? 26.205 25.253 27.287 1.00 6.52 167 GLY A CA 1
ATOM 1347 C C . GLY A 1 161 ? 25.351 24.873 28.474 1.00 10.10 167 GLY A C 1
ATOM 1348 O O . GLY A 1 161 ? 25.824 24.224 29.411 1.00 9.05 167 GLY A O 1
ATOM 1349 N N . THR A 1 162 ? 24.091 25.283 28.419 1.00 6.33 168 THR A N 1
ATOM 1350 C CA . THR A 1 162 ? 23.087 24.933 29.420 1.00 6.93 168 THR A CA 1
ATOM 1351 C C . THR A 1 162 ? 21.802 24.500 28.713 1.00 8.45 168 THR A C 1
ATOM 1352 O O . THR A 1 162 ? 21.769 24.383 27.480 1.00 9.77 168 THR A O 1
ATOM 1356 N N . VAL A 1 163 ? 20.751 24.258 29.492 1.00 6.64 169 VAL A N 1
ATOM 1357 C CA . VAL A 1 163 ? 19.432 23.940 28.944 1.00 7.83 169 VAL A CA 1
ATOM 1358 C C . VAL A 1 163 ? 18.601 25.211 28.954 1.00 9.87 169 VAL A C 1
ATOM 1359 O O . VAL A 1 163 ? 18.474 25.866 29.992 1.00 11.85 169 VAL A O 1
ATOM 1363 N N . PRO A 1 164 ? 18.031 25.573 27.796 1.00 9.05 170 PRO A N 1
ATOM 1364 C CA . PRO A 1 164 ? 17.281 26.832 27.705 1.00 11.63 170 PRO A CA 1
ATOM 1365 C C . PRO A 1 164 ? 16.124 26.930 28.707 1.00 10.11 170 PRO A C 1
ATOM 1366 O O . PRO A 1 164 ? 15.495 25.915 29.053 1.00 12.68 170 PRO A O 1
ATOM 1370 N N . ASN A 1 165 ? 15.879 28.155 29.168 1.00 12.81 171 ASN A N 1
ATOM 1371 C CA . ASN A 1 165 ? 14.670 28.535 29.901 1.00 12.71 171 ASN A CA 1
ATOM 1372 C C . ASN A 1 165 ? 14.673 28.235 31.391 1.00 13.54 171 ASN A C 1
ATOM 1373 O O . ASN A 1 165 ? 13.739 28.612 32.097 1.00 16.06 171 ASN A O 1
ATOM 1378 N N . GLY A 1 166 ? 15.722 27.574 31.871 1.00 11.52 172 GLY A N 1
ATOM 1379 C CA . GLY A 1 166 ? 15.899 27.392 33.301 1.00 15.52 172 GLY A CA 1
ATOM 1380 C C . GLY A 1 166 ? 16.418 28.657 33.965 1.00 11.13 172 GLY A C 1
ATOM 1381 O O . GLY A 1 166 ? 16.862 29.592 33.286 1.00 12.52 172 GLY A O 1
ATOM 1382 N N . SER A 1 167 ? 16.386 28.694 35.293 1.00 8.81 173 SER A N 1
ATOM 1383 C CA . SER A 1 167 ? 16.829 29.887 36.002 1.00 7.75 173 SER A CA 1
ATOM 1384 C C . SER A 1 167 ? 18.313 30.129 35.799 1.00 9.99 173 SER A C 1
ATOM 1385 O O . SER A 1 167 ? 18.773 31.274 35.858 1.00 12.37 173 SER A O 1
ATOM 1388 N N . THR A 1 168 ? 19.061 29.057 35.546 1.00 9.89 174 THR A N 1
ATOM 1389 C CA . THR A 1 168 ? 20.495 29.176 35.266 1.00 8.24 174 THR A CA 1
ATOM 1390 C C . THR A 1 168 ? 20.750 30.045 34.029 1.00 9.30 174 THR A C 1
ATOM 1391 O O . THR A 1 168 ? 21.561 30.985 34.084 1.00 9.05 174 THR A O 1
ATOM 1395 N N . GLU A 1 169 ? 20.073 29.748 32.917 1.00 8.25 175 GLU A N 1
ATOM 1396 C CA . GLU A 1 169 ? 20.218 30.558 31.708 1.00 8.67 175 GLU A CA 1
ATOM 1397 C C . GLU A 1 169 ? 19.882 32.019 31.989 1.00 10.53 175 GLU A C 1
ATOM 1398 O O . GLU A 1 169 ? 20.588 32.923 31.531 1.00 10.94 175 GLU A O 1
ATOM 1404 N N . ARG A 1 170 ? 18.815 32.244 32.756 1.00 10.20 176 ARG A N 1
ATOM 1405 C CA . ARG A 1 170 ? 18.355 33.592 33.071 1.00 12.89 176 ARG A CA 1
ATOM 1406 C C . ARG A 1 170 ? 19.424 34.336 33.850 1.00 12.31 176 ARG A C 1
ATOM 1407 O O . ARG A 1 170 ? 19.696 35.506 33.579 1.00 14.33 176 ARG A O 1
ATOM 1415 N N . ASN A 1 171 ? 20.055 33.651 34.804 1.00 10.83 177 ASN A N 1
ATOM 1416 C CA . ASN A 1 171 ? 21.112 34.268 35.604 1.00 10.04 177 ASN A CA 1
ATOM 1417 C C . ASN A 1 171 ? 22.307 34.668 34.749 1.00 12.54 177 ASN A C 1
ATOM 1418 O O . ASN A 1 171 ? 22.936 35.693 34.995 1.00 14.71 177 ASN A O 1
ATOM 1423 N N . ILE A 1 172 ? 22.626 33.861 33.742 1.00 7.29 178 ILE A N 1
ATOM 1424 C CA . ILE A 1 172 ? 23.729 34.199 32.852 1.00 6.32 178 ILE A CA 1
ATOM 1425 C C . ILE A 1 172 ? 23.330 35.324 31.901 1.00 10.69 178 ILE A C 1
ATOM 1426 O O . ILE A 1 172 ? 24.067 36.314 31.763 1.00 10.92 178 ILE A O 1
ATOM 1431 N N . ARG A 1 173 ? 22.161 35.189 31.274 1.00 9.29 179 ARG A N 1
ATOM 1432 C CA . ARG A 1 173 ? 21.679 36.217 30.346 1.00 8.41 179 ARG A CA 1
ATOM 1433 C C . ARG A 1 173 ? 21.579 37.597 31.006 1.00 10.64 179 ARG A C 1
ATOM 1434 O O . ARG A 1 173 ? 21.953 38.608 30.396 1.00 14.11 179 ARG A O 1
ATOM 1442 N N . ASN A 1 174 ? 21.122 37.639 32.257 1.00 11.02 180 ASN A N 1
ATOM 1443 C CA . ASN A 1 174 ? 20.904 38.921 32.937 1.00 11.56 180 ASN A CA 1
ATOM 1444 C C . ASN A 1 174 ? 22.183 39.635 33.337 1.00 11.06 180 ASN A C 1
ATOM 1445 O O . ASN A 1 174 ? 22.163 40.838 33.613 1.00 17.80 180 ASN A O 1
ATOM 1450 N N . ASN A 1 175 ? 23.298 38.915 33.399 1.00 7.56 181 ASN A N 1
ATOM 1451 C CA . ASN A 1 175 ? 24.506 39.500 33.965 1.00 9.90 181 ASN A CA 1
ATOM 1452 C C . ASN A 1 175 ? 25.737 39.478 33.075 1.00 11.52 181 ASN A C 1
ATOM 1453 O O . ASN A 1 175 ? 26.617 40.331 33.212 1.00 9.51 181 ASN A O 1
ATOM 1458 N N . TYR A 1 176 ? 25.811 38.497 32.180 1.00 9.01 182 TYR A N 1
ATOM 1459 C CA . TYR A 1 176 ? 27.013 38.297 31.380 1.00 7.86 182 TYR A CA 1
ATOM 1460 C C . TYR A 1 176 ? 26.601 38.069 29.945 1.00 9.17 182 TYR A C 1
ATOM 1461 O O . TYR A 1 176 ? 26.524 36.932 29.485 1.00 8.21 182 TYR A O 1
ATOM 1470 N N . PRO A 1 177 ? 26.338 39.158 29.225 1.00 7.22 183 PRO A N 1
ATOM 1471 C CA . PRO A 1 177 ? 25.746 38.967 27.901 1.00 7.31 183 PRO A CA 1
ATOM 1472 C C . PRO A 1 177 ? 26.627 38.190 26.916 1.00 7.44 183 PRO A C 1
ATOM 1473 O O . PRO A 1 177 ? 26.084 37.365 26.159 1.00 8.33 183 PRO A O 1
ATOM 1477 N N . TYR A 1 178 ? 27.934 38.425 26.907 1.00 8.66 184 TYR A N 1
ATOM 1478 C CA . TYR A 1 178 ? 28.796 37.701 25.976 1.00 10.19 184 TYR A CA 1
ATOM 1479 C C . TYR A 1 178 ? 28.747 36.208 26.256 1.00 10.80 184 TYR A C 1
ATOM 1480 O O . TYR A 1 178 ? 28.590 35.396 25.338 1.00 9.73 184 TYR A O 1
ATOM 1489 N N . MET A 1 179 ? 28.895 35.840 27.526 1.00 7.95 185 MET A N 1
ATOM 1490 C CA . MET A 1 179 ? 28.843 34.434 27.893 1.00 9.06 185 MET A CA 1
ATOM 1491 C C . MET A 1 179 ? 27.556 33.803 27.403 1.00 9.00 185 MET A C 1
ATOM 1492 O O . MET A 1 179 ? 27.563 32.714 26.829 1.00 10.07 185 MET A O 1
ATOM 1497 N N . HIS A 1 180 ? 26.443 34.483 27.637 1.00 8.16 186 HIS A N 1
ATOM 1498 C CA . HIS A 1 180 ? 25.159 33.949 27.209 1.00 8.35 186 HIS A CA 1
ATOM 1499 C C . HIS A 1 180 ? 25.091 33.767 25.695 1.00 10.94 186 HIS A C 1
ATOM 1500 O O . HIS A 1 180 ? 24.686 32.717 25.201 1.00 10.30 186 HIS A O 1
ATOM 1507 N N . GLN A 1 181 ? 25.485 34.786 24.944 1.00 9.22 187 GLN A N 1
ATOM 1508 C CA A GLN A 1 181 ? 25.346 34.673 23.498 0.53 8.73 187 GLN A CA 1
ATOM 1509 C CA B GLN A 1 181 ? 25.406 34.754 23.481 0.47 8.74 187 GLN A CA 1
ATOM 1510 C C . GLN A 1 181 ? 26.377 33.755 22.861 1.00 10.44 187 GLN A C 1
ATOM 1511 O O . GLN A 1 181 ? 26.136 33.231 21.768 1.00 15.00 187 GLN A O 1
ATOM 1522 N N . TYR A 1 182 ? 27.491 33.521 23.545 1.00 9.93 188 TYR A N 1
ATOM 1523 C CA . TYR A 1 182 ? 28.434 32.511 23.090 1.00 13.12 188 TYR A CA 1
ATOM 1524 C C . TYR A 1 182 ? 27.846 31.120 23.323 1.00 12.13 188 TYR A C 1
ATOM 1525 O O . TYR A 1 182 ? 27.908 30.265 22.447 1.00 12.72 188 TYR A O 1
ATOM 1534 N N . MET A 1 183 ? 27.234 30.914 24.488 1.00 10.19 189 MET A N 1
ATOM 1535 C CA A MET A 1 183 ? 26.832 29.568 24.839 0.33 10.48 189 MET A CA 1
ATOM 1536 C CA B MET A 1 183 ? 26.713 29.624 24.969 0.67 10.42 189 MET A CA 1
ATOM 1537 C C . MET A 1 183 ? 25.550 29.065 24.171 1.00 11.01 189 MET A C 1
ATOM 1538 O O . MET A 1 183 ? 25.306 27.865 24.176 1.00 10.63 189 MET A O 1
ATOM 1547 N N . THR A 1 184 ? 24.762 29.950 23.559 1.00 11.23 190 THR A N 1
ATOM 1548 C CA . THR A 1 184 ? 23.515 29.474 22.936 1.00 9.95 190 THR A CA 1
ATOM 1549 C C . THR A 1 184 ? 23.740 28.497 21.785 1.00 12.97 190 THR A C 1
ATOM 1550 O O . THR A 1 184 ? 22.907 27.628 21.541 1.00 14.14 190 THR A O 1
ATOM 1554 N N . ARG A 1 185 ? 24.892 28.590 21.123 1.00 16.81 191 ARG A N 1
ATOM 1555 C CA . ARG A 1 185 ? 25.199 27.636 20.058 1.00 13.40 191 ARG A CA 1
ATOM 1556 C C . ARG A 1 185 ? 25.422 26.236 20.632 1.00 17.06 191 ARG A C 1
ATOM 1557 O O . ARG A 1 185 ? 25.386 25.248 19.895 1.00 16.69 191 ARG A O 1
ATOM 1565 N N . PHE A 1 186 ? 25.625 26.160 21.948 1.00 9.21 192 PHE A N 1
ATOM 1566 C CA . PHE A 1 186 ? 25.784 24.882 22.645 1.00 7.75 192 PHE A CA 1
ATOM 1567 C C . PHE A 1 186 ? 24.576 24.527 23.520 1.00 7.07 192 PHE A C 1
ATOM 1568 O O . PHE A 1 186 ? 24.698 23.743 24.466 1.00 10.41 192 PHE A O 1
ATOM 1576 N N . ASN A 1 187 ? 23.421 25.108 23.220 1.00 9.69 193 ASN A N 1
ATOM 1577 C CA . ASN A 1 187 ? 22.201 24.747 23.950 1.00 10.01 193 ASN A CA 1
ATOM 1578 C C . ASN A 1 187 ? 21.972 23.231 23.959 1.00 9.42 193 ASN A C 1
ATOM 1579 O O . ASN A 1 187 ? 22.124 22.552 22.930 1.00 12.24 193 ASN A O 1
ATOM 1584 N N . GLN A 1 188 ? 21.612 22.714 25.132 1.00 7.83 194 GLN A N 1
ATOM 1585 C CA . GLN A 1 188 ? 21.316 21.294 25.308 1.00 9.32 194 GLN A CA 1
ATOM 1586 C C . GLN A 1 188 ? 19.824 21.093 25.518 1.00 13.77 194 GLN A C 1
ATOM 1587 O O . GLN A 1 188 ? 19.181 21.867 26.234 1.00 10.91 194 GLN A O 1
ATOM 1593 N N . ARG A 1 189 ? 19.267 20.046 24.913 1.00 13.97 195 ARG A N 1
ATOM 1594 C CA . ARG A 1 189 ? 17.832 19.787 25.059 1.00 12.05 195 ARG A CA 1
ATOM 1595 C C . ARG A 1 189 ? 17.454 19.397 26.485 1.00 16.08 195 ARG A C 1
ATOM 1596 O O . ARG A 1 189 ? 16.361 19.723 26.964 1.00 17.73 195 ARG A O 1
ATOM 1604 N N . GLY A 1 190 ? 18.360 18.699 27.162 1.00 13.34 196 GLY A N 1
ATOM 1605 C CA . GLY A 1 190 ? 18.150 18.309 28.541 1.00 10.96 196 GLY A CA 1
ATOM 1606 C C . GLY A 1 190 ? 19.447 17.781 29.119 1.00 10.16 196 GLY A C 1
ATOM 1607 O O . GLY A 1 190 ? 20.467 17.717 28.423 1.00 10.77 196 GLY A O 1
ATOM 1608 N N . VAL A 1 191 ? 19.394 17.394 30.386 1.00 10.69 197 VAL A N 1
ATOM 1609 C CA . VAL A 1 191 ? 20.552 16.871 31.094 1.00 11.42 197 VAL A CA 1
ATOM 1610 C C . VAL A 1 191 ? 21.136 15.602 30.460 1.00 11.53 197 VAL A C 1
ATOM 1611 O O . VAL A 1 191 ? 22.345 15.494 30.282 1.00 10.09 197 VAL A O 1
ATOM 1615 N N . GLU A 1 192 ? 20.282 14.652 30.092 1.00 12.24 198 GLU A N 1
ATOM 1616 C CA . GLU A 1 192 ? 20.786 13.397 29.547 1.00 13.23 198 GLU A CA 1
ATOM 1617 C C . GLU A 1 192 ? 21.550 13.599 28.242 1.00 11.86 198 GLU A C 1
ATOM 1618 O O . GLU A 1 192 ? 22.606 12.991 28.041 1.00 13.24 198 GLU A O 1
ATOM 1624 N N . ASP A 1 193 ? 21.056 14.494 27.389 1.00 10.47 199 ASP A N 1
ATOM 1625 C CA . ASP A 1 193 ? 21.787 14.850 26.174 1.00 15.07 199 ASP A CA 1
ATOM 1626 C C . ASP A 1 193 ? 23.170 15.399 26.515 1.00 12.14 199 ASP A C 1
ATOM 1627 O O . ASP A 1 193 ? 24.174 15.011 25.901 1.00 11.64 199 ASP A O 1
ATOM 1632 N N . ALA A 1 194 ? 23.224 16.298 27.498 1.00 9.82 200 ALA A N 1
ATOM 1633 C CA . ALA A 1 194 ? 24.486 16.945 27.844 1.00 10.53 200 ALA A CA 1
ATOM 1634 C C . ALA A 1 194 ? 25.510 15.964 28.395 1.00 9.90 200 ALA A C 1
ATOM 1635 O O . ALA A 1 194 ? 26.706 16.075 28.100 1.00 11.57 200 ALA A O 1
ATOM 1637 N N . LEU A 1 195 ? 25.047 15.016 29.210 1.00 9.78 201 LEU A N 1
ATOM 1638 C CA . LEU A 1 195 ? 25.948 14.074 29.866 1.00 12.02 201 LEU A CA 1
ATOM 1639 C C . LEU A 1 195 ? 26.571 13.170 28.811 1.00 12.26 201 LEU A C 1
ATOM 1640 O O . LEU A 1 195 ? 27.759 12.882 28.858 1.00 13.84 201 LEU A O 1
ATOM 1645 N N . VAL A 1 196 ? 25.759 12.726 27.858 1.00 11.23 202 VAL A N 1
ATOM 1646 C CA . VAL A 1 196 ? 26.284 11.949 26.736 1.00 15.22 202 VAL A CA 1
ATOM 1647 C C . VAL A 1 196 ? 27.333 12.741 25.953 1.00 12.96 202 VAL A C 1
ATOM 1648 O O . VAL A 1 196 ? 28.380 12.206 25.598 1.00 14.50 202 VAL A O 1
ATOM 1652 N N . SER A 1 197 ? 27.074 14.022 25.722 1.00 12.41 203 SER A N 1
ATOM 1653 C CA A SER A 1 197 ? 28.017 14.860 24.993 0.56 13.95 203 SER A CA 1
ATOM 1654 C CA B SER A 1 197 ? 28.019 14.867 24.988 0.44 13.95 203 SER A CA 1
ATOM 1655 C C . SER A 1 197 ? 29.346 15.007 25.737 1.00 13.12 203 SER A C 1
ATOM 1656 O O . SER A 1 197 ? 30.418 14.911 25.143 1.00 12.85 203 SER A O 1
ATOM 1661 N N . LEU A 1 198 ? 29.276 15.233 27.046 1.00 11.07 204 LEU A N 1
ATOM 1662 C CA . LEU A 1 198 ? 30.498 15.289 27.853 1.00 12.16 204 LEU A CA 1
ATOM 1663 C C . LEU A 1 198 ? 31.307 13.991 27.772 1.00 11.74 204 LEU A C 1
ATOM 1664 O O . LEU A 1 198 ? 32.523 14.016 27.587 1.00 12.29 204 LEU A O 1
ATOM 1669 N N . LYS A 1 199 ? 30.628 12.861 27.939 1.00 11.94 205 LYS A N 1
ATOM 1670 C CA . LYS A 1 199 ? 31.315 11.576 28.063 1.00 13.88 205 LYS A CA 1
ATOM 1671 C C . LYS A 1 199 ? 31.875 11.085 26.744 1.00 17.42 205 LYS A C 1
ATOM 1672 O O . LYS A 1 199 ? 32.744 10.204 26.725 1.00 21.19 205 LYS A O 1
ATOM 1678 N N . THR A 1 200 ? 31.388 11.654 25.646 1.00 12.54 206 THR A N 1
ATOM 1679 C CA . THR A 1 200 ? 31.876 11.263 24.329 1.00 17.25 206 THR A CA 1
ATOM 1680 C C . THR A 1 200 ? 32.779 12.329 23.712 1.00 18.18 206 THR A C 1
ATOM 1681 O O . THR A 1 200 ? 33.161 12.222 22.549 1.00 21.98 206 THR A O 1
ATOM 1685 N N . GLY A 1 201 ? 33.128 13.340 24.508 1.00 15.47 207 GLY A N 1
ATOM 1686 C CA . GLY A 1 201 ? 34.052 14.377 24.077 1.00 13.49 207 GLY A CA 1
ATOM 1687 C C . GLY A 1 201 ? 33.485 15.384 23.088 1.00 17.04 207 GLY A C 1
ATOM 1688 O O . GLY A 1 201 ? 34.244 16.025 22.346 1.00 19.41 207 GLY A O 1
ATOM 1689 N N . LYS A 1 202 ? 32.162 15.527 23.067 1.00 14.35 208 LYS A N 1
ATOM 1690 C CA . LYS A 1 202 ? 31.504 16.456 22.144 1.00 12.16 208 LYS A CA 1
ATOM 1691 C C . LYS A 1 202 ? 31.169 17.802 22.799 1.00 14.08 208 LYS A C 1
ATOM 1692 O O . LYS A 1 202 ? 30.776 18.753 22.119 1.00 16.40 208 LYS A O 1
ATOM 1698 N N . LEU A 1 203 ? 31.318 17.873 24.119 1.00 10.28 209 LEU A N 1
ATOM 1699 C CA . LEU A 1 203 ? 31.075 19.105 24.869 1.00 10.69 209 LEU A CA 1
ATOM 1700 C C . LEU A 1 203 ? 32.112 19.144 25.963 1.00 9.24 209 LEU A C 1
ATOM 1701 O O . LEU A 1 203 ? 32.513 18.091 26.474 1.00 10.49 209 LEU A O 1
ATOM 1706 N N . ASP A 1 204 ? 32.558 20.338 26.332 1.00 8.09 210 ASP A N 1
ATOM 1707 C CA . ASP A 1 204 ? 33.574 20.451 27.366 1.00 8.64 210 ASP A CA 1
ATOM 1708 C C . ASP A 1 204 ? 33.008 20.702 28.753 1.00 7.67 210 ASP A C 1
ATOM 1709 O O . ASP A 1 204 ? 33.569 20.237 29.742 1.00 9.06 210 ASP A O 1
ATOM 1714 N N . ALA A 1 205 ? 31.905 21.440 28.833 1.00 6.76 211 ALA A N 1
ATOM 1715 C CA . ALA A 1 205 ? 31.313 21.740 30.134 1.00 6.97 211 ALA A CA 1
ATOM 1716 C C . ALA A 1 205 ? 29.834 21.999 30.008 1.00 7.52 211 ALA A C 1
ATOM 1717 O O . ALA A 1 205 ? 29.373 22.570 29.027 1.00 7.87 211 ALA A O 1
ATOM 1719 N N . PHE A 1 206 ? 29.101 21.594 31.037 1.00 6.92 212 PHE A N 1
ATOM 1720 C CA . PHE A 1 206 ? 27.656 21.735 31.081 1.00 6.48 212 PHE A CA 1
ATOM 1721 C C . PHE A 1 206 ? 27.327 22.549 32.332 1.00 6.08 212 PHE A C 1
ATOM 1722 O O . PHE A 1 206 ? 27.705 22.192 33.454 1.00 7.48 212 PHE A O 1
ATOM 1730 N N . ILE A 1 207 ? 26.641 23.664 32.127 1.00 6.25 213 ILE A N 1
ATOM 1731 C CA A ILE A 1 207 ? 26.283 24.584 33.199 0.40 5.74 213 ILE A CA 1
ATOM 1732 C CA B ILE A 1 207 ? 26.297 24.568 33.222 0.60 5.68 213 ILE A CA 1
ATOM 1733 C C . ILE A 1 207 ? 24.819 24.375 33.557 1.00 6.39 213 ILE A C 1
ATOM 1734 O O . ILE A 1 207 ? 23.951 24.443 32.681 1.00 8.08 213 ILE A O 1
ATOM 1743 N N . TYR A 1 208 ? 24.531 24.106 34.826 1.00 6.20 214 TYR A N 1
ATOM 1744 C CA . TYR A 1 208 ? 23.166 23.750 35.192 1.00 7.02 214 TYR A CA 1
ATOM 1745 C C . TYR A 1 208 ? 22.938 23.872 36.689 1.00 5.91 214 TYR A C 1
ATOM 1746 O O . TYR A 1 208 ? 23.850 24.154 37.456 1.00 6.64 214 TYR A O 1
ATOM 1755 N N . ASP A 1 209 ? 21.686 23.676 37.089 1.00 6.80 215 ASP A N 1
ATOM 1756 C CA . ASP A 1 209 ? 21.293 23.597 38.484 1.00 7.16 215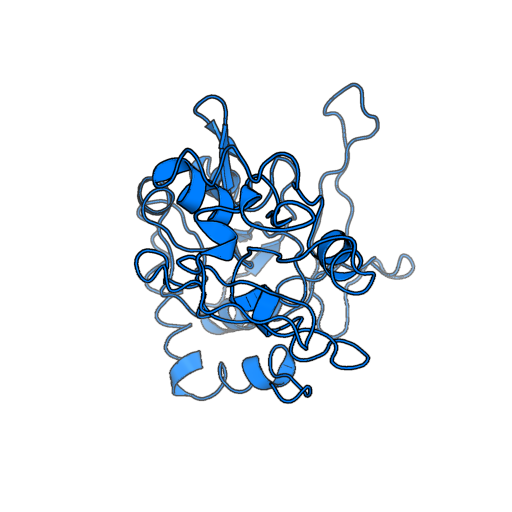 ASP A CA 1
ATOM 1757 C C . ASP A 1 209 ? 22.170 22.630 39.281 1.00 7.28 215 ASP A C 1
ATOM 1758 O O . ASP A 1 209 ? 22.368 21.466 38.903 1.00 8.40 215 ASP A O 1
ATOM 1763 N N . ALA A 1 210 ? 22.695 23.128 40.391 1.00 7.00 216 ALA A N 1
ATOM 1764 C CA . ALA A 1 210 ? 23.666 22.394 41.177 1.00 7.16 216 ALA A CA 1
ATOM 1765 C C . ALA A 1 210 ? 23.106 21.121 41.784 1.00 7.56 216 ALA A C 1
ATOM 1766 O O . ALA A 1 210 ? 23.789 20.093 41.803 1.00 8.72 216 ALA A O 1
ATOM 1768 N N . ALA A 1 211 ? 21.885 21.173 42.317 1.00 7.11 217 ALA A N 1
ATOM 1769 C CA . ALA A 1 211 ? 21.354 19.994 42.985 1.00 6.57 217 ALA A CA 1
ATOM 1770 C C . ALA A 1 211 ? 21.263 18.807 42.030 1.00 7.40 217 ALA A C 1
ATOM 1771 O O . ALA A 1 211 ? 21.613 17.678 42.385 1.00 8.31 217 ALA A O 1
ATOM 1773 N N . VAL A 1 212 ? 20.810 19.063 40.810 1.00 7.53 218 VAL A N 1
ATOM 1774 C CA . VAL A 1 212 ? 20.707 17.994 39.828 1.00 6.15 218 VAL A CA 1
ATOM 1775 C C . VAL A 1 212 ? 22.088 17.529 39.380 1.00 8.24 218 VAL A C 1
ATOM 1776 O O . VAL A 1 212 ? 22.329 16.335 39.261 1.00 9.33 218 VAL A O 1
ATOM 1780 N N . LEU A 1 213 ? 23.006 18.460 39.131 1.00 7.70 219 LEU A N 1
ATOM 1781 C CA . LEU A 1 213 ? 24.342 18.047 38.705 1.00 5.93 219 LEU A CA 1
ATOM 1782 C C . LEU A 1 213 ? 25.063 17.244 39.779 1.00 7.73 219 LEU A C 1
ATOM 1783 O O . LEU A 1 213 ? 25.752 16.269 39.458 1.00 9.79 219 LEU A O 1
ATOM 1788 N N . ASN A 1 214 ? 24.915 17.632 41.041 1.00 7.95 220 ASN A N 1
ATOM 1789 C CA . ASN A 1 214 ? 25.563 16.891 42.125 1.00 9.24 220 ASN A CA 1
ATOM 1790 C C . ASN A 1 214 ? 25.030 15.475 42.178 1.00 10.18 220 ASN A C 1
ATOM 1791 O O . ASN A 1 214 ? 25.795 14.524 42.319 1.00 12.67 220 ASN A O 1
ATOM 1796 N N . TYR A 1 215 ? 23.713 15.342 42.024 1.00 9.39 221 TYR A N 1
ATOM 1797 C CA . TYR A 1 215 ? 23.082 14.039 41.993 1.00 8.64 221 TYR A CA 1
ATOM 1798 C C . TYR A 1 215 ? 23.586 13.178 40.844 1.00 10.81 221 TYR A C 1
ATOM 1799 O O . TYR A 1 215 ? 23.968 12.027 41.043 1.00 11.04 221 TYR A O 1
ATOM 1808 N N . LYS A 1 216 ? 23.594 13.729 39.631 1.00 8.41 222 LYS A N 1
ATOM 1809 C CA A LYS A 1 216 ? 23.996 12.948 38.467 0.56 8.53 222 LYS A CA 1
ATOM 1810 C CA B LYS A 1 216 ? 24.001 12.961 38.461 0.44 8.58 222 LYS A CA 1
ATOM 1811 C C . LYS A 1 216 ? 25.466 12.527 38.541 1.00 9.78 222 LYS A C 1
ATOM 1812 O O . LYS A 1 216 ? 25.806 11.400 38.163 1.00 12.30 222 LYS A O 1
ATOM 1823 N N . ALA A 1 217 ? 26.336 13.412 39.029 1.00 7.74 223 ALA A N 1
ATOM 1824 C CA . ALA A 1 217 ? 27.753 13.054 39.158 1.00 8.52 223 ALA A CA 1
ATOM 1825 C C . ALA A 1 217 ? 27.902 11.952 40.196 1.00 14.86 223 ALA A C 1
ATOM 1826 O O . ALA A 1 217 ? 28.727 11.045 40.043 1.00 13.93 223 ALA A O 1
ATOM 1828 N N . GLY A 1 218 ? 27.079 12.011 41.236 1.00 12.54 224 GLY A N 1
ATOM 1829 C CA . GLY A 1 218 ? 27.160 11.052 42.322 1.00 15.27 224 GLY A CA 1
ATOM 1830 C C . GLY A 1 218 ? 26.845 9.619 41.953 1.00 14.82 224 GLY A C 1
ATOM 1831 O O . GLY A 1 218 ? 27.297 8.691 42.633 1.00 19.05 224 GLY A O 1
ATOM 1832 N N . ARG A 1 219 ? 26.064 9.400 40.903 1.00 14.30 225 ARG A N 1
ATOM 1833 C CA . ARG A 1 219 ? 25.796 8.021 40.497 1.00 20.43 225 ARG A CA 1
ATOM 1834 C C . ARG A 1 219 ? 25.887 7.740 38.999 1.00 21.06 225 ARG A C 1
ATOM 1835 O O . ARG A 1 219 ? 25.174 6.886 38.465 1.00 24.48 225 ARG A O 1
ATOM 1843 N N . ASP A 1 220 ? 26.786 8.451 38.328 1.00 15.99 226 ASP A N 1
ATOM 1844 C CA . ASP A 1 220 ? 27.105 8.160 36.948 1.00 18.01 226 ASP A CA 1
ATOM 1845 C C . ASP A 1 220 ? 27.710 6.759 36.886 1.00 21.71 226 ASP A C 1
ATOM 1846 O O . ASP A 1 220 ? 28.550 6.413 37.720 1.00 24.17 226 ASP A O 1
ATOM 1851 N N . GLU A 1 221 ? 27.264 5.955 35.926 1.00 26.29 227 GLU A N 1
ATOM 1852 C CA . GLU A 1 221 ? 27.798 4.606 35.761 1.00 30.56 227 GLU A CA 1
ATOM 1853 C C . GLU A 1 221 ? 29.200 4.707 35.175 1.00 22.51 227 GLU A C 1
ATOM 1854 O O . GLU A 1 221 ? 29.370 5.077 34.015 1.00 44.76 227 GLU A O 1
ATOM 1860 N N . GLY A 1 222 ? 30.202 4.386 35.981 1.00 28.50 228 GLY A N 1
ATOM 1861 C CA . GLY A 1 222 ? 31.578 4.517 35.551 1.00 29.08 228 GLY A CA 1
ATOM 1862 C C . GLY A 1 222 ? 32.221 5.708 36.225 1.00 23.97 228 GLY A C 1
ATOM 1863 O O . GLY A 1 222 ? 33.439 5.900 36.134 1.00 21.59 228 GLY A O 1
ATOM 1864 N N A CYS A 1 223 ? 31.383 6.493 36.905 0.83 16.44 229 CYS A N 1
ATOM 1865 N N B CYS A 1 223 ? 31.418 6.515 36.907 0.17 16.64 229 CYS A N 1
ATOM 1866 C CA A CYS A 1 223 ? 31.813 7.690 37.631 0.83 12.11 229 CYS A CA 1
ATOM 1867 C CA B CYS A 1 223 ? 31.952 7.661 37.634 0.17 12.61 229 CYS A CA 1
ATOM 1868 C C A CYS A 1 223 ? 32.709 8.585 36.773 0.83 12.51 229 CYS A C 1
ATOM 1869 C C B CYS A 1 223 ? 32.781 8.558 36.721 0.17 12.81 229 CYS A C 1
ATOM 1870 O O A CYS A 1 223 ? 33.811 8.961 37.180 0.83 16.32 229 CYS A O 1
ATOM 1871 O O B CYS A 1 223 ? 33.920 8.903 37.028 0.17 16.52 229 CYS A O 1
ATOM 1876 N N . LYS A 1 224 ? 32.208 8.932 35.588 1.00 14.22 230 LYS A N 1
ATOM 1877 C CA . LYS A 1 224 ? 32.980 9.655 34.587 1.00 16.20 230 LYS A CA 1
ATOM 1878 C C . LYS A 1 224 ? 32.762 11.159 34.631 1.00 11.98 230 LYS A C 1
ATOM 1879 O O . LYS A 1 224 ? 33.295 11.879 33.792 1.00 14.34 230 LYS A O 1
ATOM 1885 N N . LEU A 1 225 ? 31.994 11.632 35.613 1.00 10.23 231 LEU A N 1
ATOM 1886 C CA . LEU A 1 225 ? 31.607 13.045 35.670 1.00 11.63 231 LEU A CA 1
ATOM 1887 C C . LEU A 1 225 ? 31.993 13.732 36.967 1.00 11.02 231 LEU A C 1
ATOM 1888 O O . LEU A 1 225 ? 31.886 13.146 38.050 1.00 12.39 231 LEU A O 1
ATOM 1893 N N . VAL A 1 226 ? 32.417 14.987 36.853 1.00 9.60 232 VAL A N 1
ATOM 1894 C CA . VAL A 1 226 ? 32.798 15.803 38.003 1.00 8.03 232 VAL A CA 1
ATOM 1895 C C . VAL A 1 226 ? 31.999 17.103 37.989 1.00 9.77 232 VAL A C 1
ATOM 1896 O O . VAL A 1 226 ? 31.800 17.697 36.934 1.00 10.43 232 VAL A O 1
ATOM 1900 N N . THR A 1 227 ? 31.508 17.521 39.156 1.00 10.22 233 THR A N 1
ATOM 1901 C CA A THR A 1 227 ? 30.798 18.781 39.249 0.64 10.31 233 THR A CA 1
ATOM 1902 C CA B THR A 1 227 ? 30.785 18.792 39.293 0.36 10.38 233 THR A CA 1
ATOM 1903 C C . THR A 1 227 ? 31.579 19.741 40.152 1.00 15.28 233 THR A C 1
ATOM 1904 O O . THR A 1 227 ? 32.100 19.348 41.193 1.00 18.06 233 THR A O 1
ATOM 1911 N N . ILE A 1 228 ? 31.678 20.996 39.740 1.00 10.70 234 ILE A N 1
ATOM 1912 C CA . ILE A 1 228 ? 32.287 21.976 40.629 1.00 15.37 234 ILE A CA 1
ATOM 1913 C C . ILE A 1 228 ? 31.452 23.237 40.642 1.00 14.69 234 ILE A C 1
ATOM 1914 O O . ILE A 1 228 ? 30.798 23.578 39.652 1.00 13.58 234 ILE A O 1
ATOM 1919 N N . GLY A 1 229 ? 31.459 23.932 41.773 1.00 13.41 235 GLY A N 1
ATOM 1920 C CA . GLY A 1 229 ? 30.650 25.126 41.876 1.00 10.25 235 GLY A CA 1
ATOM 1921 C C . GLY A 1 229 ? 31.087 26.165 40.866 1.00 10.75 235 GLY A C 1
ATOM 1922 O O . GLY A 1 229 ? 32.276 26.251 40.528 1.00 13.16 235 GLY A O 1
ATOM 1923 N N . SER A 1 230 ? 30.137 26.948 40.369 1.00 9.84 236 SER A N 1
ATOM 1924 C CA . SER A 1 230 ? 30.451 28.006 39.418 1.00 7.11 236 SER A CA 1
ATOM 1925 C C . SER A 1 230 ? 31.258 29.108 40.062 1.00 8.53 236 SER A C 1
ATOM 1926 O O . SER A 1 230 ? 32.013 29.796 39.383 1.00 11.87 236 SER A O 1
ATOM 1929 N N . GLY A 1 231 ? 31.053 29.298 41.363 1.00 9.82 237 GLY A N 1
ATOM 1930 C CA . GLY A 1 231 ? 31.573 30.472 42.034 1.00 10.24 237 GLY A CA 1
ATOM 1931 C C . GLY A 1 231 ? 30.639 31.660 41.919 1.00 11.35 237 GLY A C 1
ATOM 1932 O O . GLY A 1 231 ? 30.945 32.734 42.439 1.00 14.41 237 GLY A O 1
ATOM 1933 N N . TYR A 1 232 ? 29.500 31.489 41.249 1.00 11.06 238 TYR A N 1
ATOM 1934 C CA . TYR A 1 232 ? 28.513 32.556 41.141 1.00 10.40 238 TYR A CA 1
ATOM 1935 C C . TYR A 1 232 ? 27.697 32.582 42.426 1.00 11.29 238 TYR A C 1
ATOM 1936 O O . TYR A 1 232 ? 26.546 32.149 42.453 1.00 12.03 238 TYR A O 1
ATOM 1945 N N . ILE A 1 233 ? 28.303 33.092 43.496 1.00 10.11 239 ILE A N 1
ATOM 1946 C CA . ILE A 1 233 ? 27.675 33.043 44.812 1.00 9.37 239 ILE A CA 1
ATOM 1947 C C . ILE A 1 233 ? 26.372 33.837 44.817 1.00 8.35 239 ILE A C 1
ATOM 1948 O O . ILE A 1 233 ? 25.445 33.518 45.552 1.00 10.47 239 ILE A O 1
ATOM 1953 N N . PHE A 1 234 ? 26.279 34.849 43.957 1.00 9.48 240 PHE A N 1
ATOM 1954 C CA . PHE A 1 234 ? 25.045 35.618 43.851 1.00 10.80 240 PHE A CA 1
ATOM 1955 C C . PHE A 1 234 ? 23.825 34.754 43.512 1.00 10.59 240 PHE A C 1
ATOM 1956 O O . PHE A 1 234 ? 22.689 35.139 43.776 1.00 14.70 240 PHE A O 1
ATOM 1964 N N . ALA A 1 235 ? 24.070 33.572 42.953 1.00 10.17 241 ALA A N 1
ATOM 1965 C CA . ALA A 1 235 ? 22.993 32.701 42.511 1.00 11.46 241 ALA A CA 1
ATOM 1966 C C . ALA A 1 235 ? 22.702 31.569 43.482 1.00 14.54 241 ALA A C 1
ATOM 1967 O O . ALA A 1 235 ? 21.827 30.754 43.226 1.00 16.44 241 ALA A O 1
ATOM 1969 N N . THR A 1 236 ? 23.431 31.512 44.592 1.00 12.25 242 THR A N 1
ATOM 1970 C CA A THR A 1 236 ? 23.234 30.440 45.563 0.54 11.86 242 THR A CA 1
ATOM 1971 C CA B THR A 1 236 ? 23.237 30.442 45.548 0.46 11.87 242 THR A CA 1
ATOM 1972 C C . THR A 1 236 ? 21.882 30.619 46.241 1.00 11.12 242 THR A C 1
ATOM 1973 O O . THR A 1 236 ? 21.504 31.723 46.652 1.00 12.01 242 THR A O 1
ATOM 1980 N N . THR A 1 237 ? 21.140 29.531 46.317 1.00 9.38 243 THR A N 1
ATOM 1981 C CA . THR A 1 237 ? 19.774 29.592 46.795 1.00 10.66 243 THR A CA 1
ATOM 1982 C C . THR A 1 237 ? 19.324 28.184 47.172 1.00 10.81 243 THR A C 1
ATOM 1983 O O . THR A 1 237 ? 20.118 27.397 47.695 1.00 10.84 243 THR A O 1
ATOM 1987 N N . GLY A 1 238 ? 18.069 27.858 46.915 1.00 9.60 244 GLY A N 1
ATOM 1988 C CA . GLY A 1 238 ? 17.573 26.528 47.213 1.00 8.05 244 GLY A CA 1
ATOM 1989 C C . GLY A 1 238 ? 16.293 26.246 46.465 1.00 7.39 244 GLY A C 1
ATOM 1990 O O . GLY A 1 238 ? 15.724 27.160 45.855 1.00 8.78 244 GLY A O 1
ATOM 1991 N N . TYR A 1 239 ? 15.849 24.992 46.483 1.00 5.73 245 TYR A N 1
ATOM 1992 C CA . TYR A 1 239 ? 14.498 24.701 46.021 1.00 6.09 245 TYR A CA 1
ATOM 1993 C C . TYR A 1 239 ? 13.499 25.119 47.075 1.00 8.57 245 TYR A C 1
ATOM 1994 O O . TYR A 1 239 ? 13.717 24.920 48.281 1.00 8.37 245 TYR A O 1
ATOM 2003 N N . GLY A 1 240 ? 12.373 25.658 46.624 1.00 7.18 246 GLY A N 1
ATOM 2004 C CA . GLY A 1 240 ? 11.285 25.972 47.530 1.00 8.31 246 GLY A CA 1
ATOM 2005 C C . GLY A 1 240 ? 9.955 25.574 46.929 1.00 7.47 246 GLY A C 1
ATOM 2006 O O . GLY A 1 240 ? 9.832 25.366 45.717 1.00 10.72 246 GLY A O 1
ATOM 2007 N N . ILE A 1 241 ? 8.943 25.454 47.779 1.00 7.86 247 ILE A N 1
ATOM 2008 C CA . ILE A 1 241 ? 7.601 25.232 47.296 1.00 7.99 247 ILE A CA 1
ATOM 2009 C C . ILE A 1 241 ? 7.007 26.595 46.977 1.00 10.55 247 ILE A C 1
ATOM 2010 O O . ILE A 1 241 ? 7.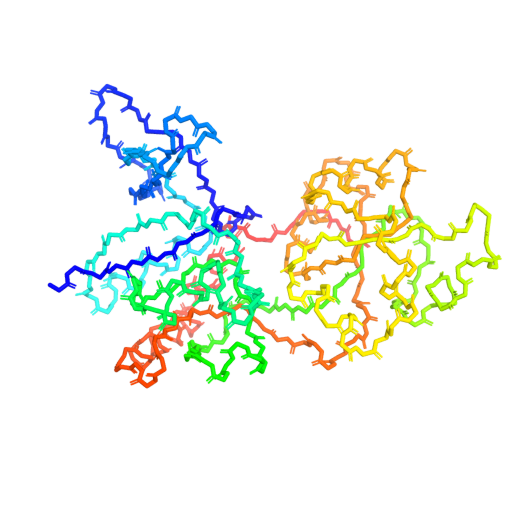070 27.502 47.803 1.00 8.72 247 ILE A O 1
ATOM 2015 N N . ALA A 1 242 ? 6.463 26.762 45.774 1.00 8.11 248 ALA A N 1
ATOM 2016 C CA . ALA A 1 242 ? 5.862 28.050 45.436 1.00 8.68 248 ALA A CA 1
ATOM 2017 C C . ALA A 1 242 ? 4.406 28.080 45.862 1.00 9.34 248 ALA A C 1
ATOM 2018 O O . ALA A 1 242 ? 3.688 27.093 45.727 1.00 9.29 248 ALA A O 1
ATOM 2020 N N . LEU A 1 243 ? 3.993 29.222 46.389 1.00 9.33 249 LEU A N 1
ATOM 2021 C CA . LEU A 1 243 ? 2.621 29.434 46.841 1.00 8.52 249 LEU A CA 1
ATOM 2022 C C . LEU A 1 243 ? 2.133 30.745 46.277 1.00 7.60 249 LEU A C 1
ATOM 2023 O O . LEU A 1 243 ? 2.929 31.564 45.807 1.00 10.95 249 LEU A O 1
ATOM 2028 N N . GLN A 1 244 ? 0.819 30.967 46.329 1.00 10.00 250 GLN A N 1
ATOM 2029 C CA . GLN A 1 244 ? 0.285 32.256 45.882 1.00 12.13 250 GLN A CA 1
ATOM 2030 C C . GLN A 1 244 ? 0.908 33.403 46.681 1.00 14.20 250 GLN A C 1
ATOM 2031 O O . GLN A 1 244 ? 1.247 33.237 47.851 1.00 13.27 250 GLN A O 1
ATOM 2037 N N . LYS A 1 245 ? 1.088 34.557 46.039 1.00 12.21 251 LYS A N 1
ATOM 2038 C CA . LYS A 1 245 ? 1.528 35.757 46.735 1.00 17.02 251 LYS A CA 1
ATOM 2039 C C . LYS A 1 245 ? 0.573 36.027 47.896 1.00 16.24 251 LYS A C 1
ATOM 2040 O O . LYS A 1 245 ? -0.637 36.142 47.693 1.00 20.49 251 LYS A O 1
ATOM 2046 N N . GLY A 1 246 ? 1.111 36.081 49.112 1.00 17.62 252 GLY A N 1
ATOM 2047 C CA . GLY A 1 246 ? 0.293 36.313 50.292 1.00 18.50 252 GLY A CA 1
ATOM 2048 C C . GLY A 1 246 ? -0.454 35.093 50.803 1.00 18.08 252 GLY A C 1
ATOM 2049 O O . GLY A 1 246 ? -1.379 35.223 51.608 1.00 21.61 252 GLY A O 1
ATOM 2050 N N . SER A 1 247 ? -0.046 33.909 50.347 1.00 15.36 253 SER A N 1
ATOM 2051 C CA . SER A 1 247 ? -0.707 32.652 50.699 1.00 12.59 253 SER A CA 1
ATOM 2052 C C . SER A 1 247 ? -0.846 32.448 52.192 1.00 12.30 253 SER A C 1
ATOM 2053 O O . SER A 1 247 ? 0.111 32.629 52.945 1.00 14.61 253 SER A O 1
ATOM 2056 N N . PRO A 1 248 ? -2.033 32.021 52.634 1.00 14.69 254 PRO A N 1
ATOM 2057 C CA . PRO A 1 248 ? -2.169 31.701 54.053 1.00 16.39 254 PRO A CA 1
ATOM 2058 C C . PRO A 1 248 ? -1.493 30.391 54.450 1.00 19.26 254 PRO A C 1
ATOM 2059 O O . PRO A 1 248 ? -1.472 30.078 55.643 1.00 19.06 254 PRO A O 1
ATOM 2063 N N . TRP A 1 249 ? -0.939 29.642 53.492 1.00 11.97 255 TRP A N 1
ATOM 2064 C CA . TRP A 1 249 ? -0.402 28.325 53.808 1.00 11.89 255 TRP A CA 1
ATOM 2065 C C . TRP A 1 249 ? 1.099 28.296 53.984 1.00 8.28 255 TRP A C 1
ATOM 2066 O O . TRP A 1 249 ? 1.640 27.294 54.439 1.00 10.40 255 TRP A O 1
ATOM 2077 N N . LYS A 1 250 ? 1.776 29.381 53.631 1.00 10.57 256 LYS A N 1
ATOM 2078 C CA . LYS A 1 250 ? 3.226 29.420 53.819 1.00 11.84 256 LYS A CA 1
ATOM 2079 C C . LYS A 1 250 ? 3.615 29.131 55.263 1.00 10.55 256 LYS A C 1
ATOM 2080 O O . LYS A 1 250 ? 4.547 28.364 55.517 1.00 10.11 256 LYS A O 1
ATOM 2086 N N . ARG A 1 251 ? 2.894 29.726 56.212 1.00 10.56 257 ARG A N 1
ATOM 2087 C CA . ARG A 1 251 ? 3.203 29.536 57.631 1.00 9.30 257 ARG A CA 1
ATOM 2088 C C . ARG A 1 251 ? 3.229 28.055 58.014 1.00 8.87 257 ARG A C 1
ATOM 2089 O O . ARG A 1 251 ? 4.211 27.562 58.587 1.00 9.96 257 ARG A O 1
ATOM 2097 N N . GLN A 1 252 ? 2.163 27.328 57.677 1.00 9.71 258 GLN A N 1
ATOM 2098 C CA . GLN A 1 252 ? 2.083 25.920 58.041 1.00 10.48 258 GLN A CA 1
ATOM 2099 C C . GLN A 1 252 ? 3.035 25.019 57.256 1.00 8.26 258 GLN A C 1
ATOM 2100 O O . GLN A 1 252 ? 3.591 24.073 57.813 1.00 10.26 258 GLN A O 1
ATOM 2106 N N . ILE A 1 253 ? 3.233 25.313 55.973 1.00 10.27 259 ILE A N 1
ATOM 2107 C CA A ILE A 1 253 ? 4.179 24.558 55.161 0.63 9.20 259 ILE A CA 1
ATOM 2108 C CA B ILE A 1 253 ? 4.180 24.536 55.187 0.37 9.22 259 ILE A CA 1
ATOM 2109 C C . ILE A 1 253 ? 5.590 24.707 55.738 1.00 10.40 259 ILE A C 1
ATOM 2110 O O . ILE A 1 253 ? 6.314 23.721 55.905 1.00 9.42 259 ILE A O 1
ATOM 2119 N N . ASP A 1 254 ? 5.968 25.942 56.062 1.00 9.01 260 ASP A N 1
ATOM 2120 C CA . ASP A 1 254 ? 7.276 26.182 56.681 1.00 9.53 260 ASP A CA 1
ATOM 2121 C C . ASP A 1 254 ? 7.436 25.449 58.006 1.00 9.98 260 ASP A C 1
ATOM 2122 O O . ASP A 1 254 ? 8.485 24.848 58.261 1.00 8.93 260 ASP A O 1
ATOM 2127 N N . LEU A 1 255 ? 6.402 25.495 58.852 1.00 8.57 261 LEU A N 1
ATOM 2128 C CA . LEU A 1 255 ? 6.474 24.811 60.144 1.00 8.69 261 LEU A CA 1
ATOM 2129 C C . LEU A 1 255 ? 6.726 23.328 59.933 1.00 8.69 261 LEU A C 1
ATOM 2130 O O . LEU A 1 255 ? 7.558 22.727 60.618 1.00 9.59 261 LEU A O 1
ATOM 2135 N N . ALA A 1 256 ? 6.046 22.746 58.949 1.00 8.43 262 ALA A N 1
ATOM 2136 C CA . ALA A 1 256 ? 6.218 21.323 58.678 1.00 10.63 262 ALA A CA 1
ATOM 2137 C C . ALA A 1 256 ? 7.623 21.017 58.181 1.00 7.14 262 ALA A C 1
ATOM 2138 O O . ALA A 1 256 ? 8.272 20.106 58.689 1.00 8.47 262 ALA A O 1
ATOM 2140 N N . LEU A 1 257 ? 8.099 21.788 57.209 1.00 9.44 263 LEU A N 1
ATOM 2141 C CA . LEU A 1 257 ? 9.463 21.593 56.723 1.00 6.71 263 LEU A CA 1
ATOM 2142 C C . LEU A 1 257 ? 10.488 21.699 57.849 1.00 8.39 263 LEU A C 1
ATOM 2143 O O . LEU A 1 257 ? 11.412 20.893 57.924 1.00 9.67 263 LEU A O 1
ATOM 2148 N N . LEU A 1 258 ? 10.306 22.673 58.734 1.00 10.33 264 LEU A N 1
ATOM 2149 C CA A LEU A 1 258 ? 11.226 22.853 59.852 0.58 10.55 264 LEU A CA 1
ATOM 2150 C CA B LEU A 1 258 ? 11.216 22.863 59.859 0.42 10.58 264 LEU A CA 1
ATOM 2151 C C . LEU A 1 258 ? 11.152 21.681 60.826 1.00 9.25 264 LEU A C 1
ATOM 2152 O O . LEU A 1 258 ? 12.167 21.280 61.400 1.00 10.88 264 LEU A O 1
ATOM 2161 N N . GLN A 1 259 ? 9.953 21.125 61.001 1.00 9.35 265 GLN A N 1
ATOM 2162 C CA . GLN A 1 259 ? 9.777 19.931 61.830 1.00 9.53 265 GLN A CA 1
ATOM 2163 C C . GLN A 1 259 ? 10.551 18.760 61.240 1.00 8.95 265 GLN A C 1
ATOM 2164 O O . GLN A 1 259 ? 11.256 18.045 61.953 1.00 11.07 265 GLN A O 1
ATOM 2170 N N . PHE A 1 260 ? 10.438 18.581 59.924 1.00 10.88 266 PHE A N 1
ATOM 2171 C CA . PHE A 1 260 ? 11.111 17.480 59.249 1.00 8.31 266 PHE A CA 1
ATOM 2172 C C . PHE A 1 260 ? 12.624 17.625 59.326 1.00 11.13 266 PHE A C 1
ATOM 2173 O O . PHE A 1 260 ? 13.338 16.627 59.419 1.00 12.99 266 PHE A O 1
ATOM 2181 N N . VAL A 1 261 ? 13.114 18.859 59.254 1.00 9.35 267 VAL A N 1
ATOM 2182 C CA . VAL A 1 261 ? 14.547 19.104 59.316 1.00 9.64 267 VAL A CA 1
ATOM 2183 C C . VAL A 1 261 ? 15.018 18.754 60.712 1.00 12.04 267 VAL A C 1
ATOM 2184 O O . VAL A 1 261 ? 16.014 18.044 60.885 1.00 15.71 267 VAL A O 1
ATOM 2188 N N . GLY A 1 262 ? 14.289 19.233 61.713 1.00 9.42 268 GLY A N 1
ATOM 2189 C CA . GLY A 1 262 ? 14.718 19.036 63.083 1.00 13.15 268 GLY A CA 1
ATOM 2190 C C . GLY A 1 262 ? 14.717 17.600 63.546 1.00 17.76 268 GLY A C 1
ATOM 2191 O O . GLY A 1 262 ? 15.603 17.201 64.312 1.00 16.90 268 GLY A O 1
ATOM 2192 N N . ASP A 1 263 ? 13.749 16.818 63.076 1.00 12.98 269 ASP A N 1
ATOM 2193 C CA . ASP A 1 263 ? 13.563 15.467 63.604 1.00 13.14 269 ASP A CA 1
ATOM 2194 C C . ASP A 1 263 ? 14.265 14.368 62.810 1.00 15.58 269 ASP A C 1
ATOM 2195 O O . ASP A 1 263 ? 14.161 13.189 63.156 1.00 17.23 269 ASP A O 1
ATOM 2200 N N . GLY A 1 264 ? 14.968 14.750 61.748 1.00 11.94 270 GLY A N 1
ATOM 2201 C CA . GLY A 1 264 ? 15.770 13.797 61.006 1.00 11.03 270 GLY A CA 1
ATOM 2202 C C . GLY A 1 264 ? 15.054 13.231 59.799 1.00 12.02 270 GLY A C 1
ATOM 2203 O O . GLY A 1 264 ? 15.638 12.451 59.046 1.00 12.19 270 GLY A O 1
ATOM 2204 N N . GLU A 1 265 ? 13.794 13.615 59.610 1.00 12.04 271 GLU A N 1
ATOM 2205 C CA . GLU A 1 265 ? 13.040 13.129 58.452 1.00 9.64 271 GLU A CA 1
ATOM 2206 C C . GLU A 1 265 ? 13.656 13.606 57.144 1.00 12.13 271 GLU A C 1
ATOM 2207 O O . GLU A 1 265 ? 13.700 12.869 56.153 1.00 11.11 271 GLU A O 1
ATOM 2213 N N . MET A 1 266 ? 14.116 14.854 57.114 1.00 10.36 272 MET A N 1
ATOM 2214 C CA A MET A 1 266 ? 14.733 15.374 55.904 0.61 12.84 272 MET A CA 1
ATOM 2215 C CA B MET A 1 266 ? 14.754 15.388 55.918 0.39 12.89 272 MET A CA 1
ATOM 2216 C C . MET A 1 266 ? 16.029 14.626 55.608 1.00 11.21 272 MET A C 1
ATOM 2217 O O . MET A 1 266 ? 16.299 14.276 54.463 1.00 12.95 272 MET A O 1
ATOM 2226 N N . GLU A 1 267 ? 16.820 14.369 56.644 1.00 10.98 273 GLU A N 1
ATOM 2227 C CA . GLU A 1 267 ? 18.047 13.596 56.501 1.00 13.11 273 GLU A CA 1
ATOM 2228 C C . GLU A 1 267 ? 17.761 12.219 55.891 1.00 12.78 273 GLU A C 1
ATOM 2229 O O . GLU A 1 267 ? 18.479 11.769 55.000 1.00 12.19 273 GLU A O 1
ATOM 2235 N N . GLU A 1 268 ? 16.707 11.566 56.366 1.00 13.75 274 GLU A N 1
ATOM 2236 C CA A GLU A 1 268 ? 16.337 10.247 55.846 0.62 12.13 274 GLU A CA 1
ATOM 2237 C CA B GLU A 1 268 ? 16.298 10.256 55.866 0.38 12.19 274 GLU A CA 1
ATOM 2238 C C . GLU A 1 268 ? 15.969 10.310 54.375 1.00 12.04 274 GLU A C 1
ATOM 2239 O O . GLU A 1 268 ? 16.369 9.440 53.593 1.00 12.53 274 GLU A O 1
ATOM 2250 N N . LEU A 1 269 ? 15.220 11.344 53.982 1.00 11.30 275 LEU A N 1
ATOM 2251 C CA . LEU A 1 269 ? 14.846 11.521 52.579 1.00 8.73 275 LEU A CA 1
ATOM 2252 C C . LEU A 1 269 ? 16.055 11.778 51.687 1.00 8.79 275 LEU A C 1
ATOM 2253 O O . LEU A 1 269 ? 16.136 11.273 50.563 1.00 10.75 275 LEU A O 1
ATOM 2258 N N . GLU A 1 270 ? 16.994 12.580 52.180 1.00 9.00 276 GLU A N 1
ATOM 2259 C CA . GLU A 1 270 ? 18.236 12.829 51.461 1.00 11.33 276 GLU A CA 1
ATOM 2260 C C . GLU A 1 270 ? 18.997 11.521 51.245 1.00 10.30 276 GLU A C 1
ATOM 2261 O O . GLU A 1 270 ? 19.496 11.257 50.154 1.00 12.21 276 GLU A O 1
ATOM 2267 N N . THR A 1 271 ? 19.067 10.696 52.281 1.00 10.61 277 THR A N 1
ATOM 2268 C CA . THR A 1 271 ? 19.732 9.400 52.158 1.00 15.64 277 THR A CA 1
ATOM 2269 C C . THR A 1 271 ? 19.026 8.497 51.155 1.00 12.60 277 THR A C 1
ATOM 2270 O O . THR A 1 271 ? 19.666 7.816 50.345 1.00 17.98 277 THR A O 1
ATOM 2274 N N . LEU A 1 272 ? 17.702 8.526 51.202 1.00 12.37 278 LEU A N 1
ATOM 2275 C CA . LEU A 1 272 ? 16.870 7.671 50.361 1.00 14.15 278 LEU A CA 1
ATOM 2276 C C . LEU A 1 272 ? 16.981 8.013 48.875 1.00 17.02 278 LEU A C 1
ATOM 2277 O O . LEU A 1 272 ? 17.033 7.118 48.038 1.00 23.37 278 LEU A O 1
ATOM 2282 N N . TRP A 1 273 ? 17.034 9.303 48.544 1.00 10.30 279 TRP A N 1
ATOM 2283 C CA . TRP A 1 273 ? 16.914 9.734 47.155 1.00 10.04 279 TRP A CA 1
ATOM 2284 C C . TRP A 1 273 ? 18.140 10.420 46.553 1.00 9.60 279 TRP A C 1
ATOM 2285 O O . TRP A 1 273 ? 18.294 10.408 45.333 1.00 11.50 279 TRP A O 1
ATOM 2296 N N . LEU A 1 274 ? 18.971 11.069 47.378 1.00 9.37 280 LEU A N 1
ATOM 2297 C CA . LEU A 1 274 ? 19.929 12.045 46.832 1.00 9.64 280 LEU A CA 1
ATOM 2298 C C . LEU A 1 274 ? 21.414 11.705 46.941 1.00 14.51 280 LEU A C 1
ATOM 2299 O O . LEU A 1 274 ? 22.213 12.095 46.084 1.00 18.77 280 LEU A O 1
ATOM 2304 N N A THR A 1 275 ? 21.789 10.980 47.982 0.46 16.48 281 THR A N 1
ATOM 2305 N N B THR A 1 275 ? 21.786 10.983 47.988 0.54 16.48 281 THR A N 1
ATOM 2306 C CA A THR A 1 275 ? 23.204 10.755 48.248 0.46 16.92 281 THR A CA 1
ATOM 2307 C CA B THR A 1 275 ? 23.201 10.750 48.263 0.54 16.91 281 THR A CA 1
ATOM 2308 C C A THR A 1 275 ? 23.832 9.859 47.178 0.46 16.36 281 THR A C 1
ATOM 2309 C C B THR A 1 275 ? 23.825 9.878 47.163 0.54 16.34 281 THR A C 1
ATOM 2310 O O A THR A 1 275 ? 23.164 9.016 46.595 0.46 20.33 281 THR A O 1
ATOM 2311 O O B THR A 1 275 ? 23.147 9.067 46.541 0.54 20.19 281 THR A O 1
ATOM 2318 N N . GLY A 1 276 ? 25.112 10.081 46.897 1.00 16.47 282 GLY A N 1
ATOM 2319 C CA . GLY A 1 276 ? 25.783 9.407 45.793 1.00 17.20 282 GLY A CA 1
ATOM 2320 C C . GLY A 1 276 ? 26.817 8.384 46.199 1.00 20.12 282 GLY A C 1
ATOM 2321 O O . GLY A 1 276 ? 27.084 8.219 47.388 1.00 19.36 282 GLY A O 1
ATOM 2322 N N . ILE A 1 277 ? 27.390 7.697 45.208 1.00 16.97 283 ILE A N 1
ATOM 2323 C CA . ILE A 1 277 ? 28.387 6.653 45.478 1.00 18.50 283 ILE A CA 1
ATOM 2324 C C . ILE A 1 277 ? 29.733 7.013 44.853 1.00 18.43 283 ILE A C 1
ATOM 2325 O O . ILE A 1 277 ? 30.793 6.688 45.395 1.00 22.35 283 ILE A O 1
ATOM 2330 N N . CYS A 1 278 ? 29.690 7.711 43.721 1.00 15.37 284 CYS A N 1
ATOM 2331 C CA . CYS A 1 278 ? 30.915 8.135 43.044 1.00 14.40 284 CYS A CA 1
ATOM 2332 C C . CYS A 1 278 ? 31.730 9.069 43.916 1.00 25.25 284 CYS A C 1
ATOM 2333 O O . CYS A 1 278 ? 31.247 10.122 44.334 1.00 25.60 284 CYS A O 1
ATOM 2336 N N . HIS A 1 279 ? 32.972 8.692 44.202 1.00 27.61 285 HIS A N 1
ATOM 2337 C CA . HIS A 1 279 ? 33.848 9.639 44.871 1.00 35.77 285 HIS A CA 1
ATOM 2338 C C . HIS A 1 279 ? 34.099 10.797 43.911 1.00 31.58 285 HIS A C 1
ATOM 2339 O O . HIS A 1 279 ? 33.994 10.640 42.694 1.00 32.35 285 HIS A O 1
ATOM 2346 N N . ALA A 1 280 ? 34.379 11.971 44.463 1.00 29.41 286 ALA A N 1
ATOM 2347 C CA . ALA A 1 280 ? 34.514 13.176 43.657 1.00 36.96 286 ALA A CA 1
ATOM 2348 C C . ALA A 1 280 ? 35.923 13.354 43.107 1.00 45.00 286 ALA A C 1
ATOM 2349 O O . ALA A 1 280 ? 36.243 14.404 42.550 1.00 44.22 286 ALA A O 1
#

Sequence (280 aa):
NHLSIVTTLEEAPFVIVEDIDPLTETCVRNTVPCCRKFVKINNSTNEGMNNVKKKCCCKGFCIDIIILKKLSRTVKFTYDLYLVTNGKKHGKKVNNVWNGMIGEVVYQRAVVMMAVVGSLTINEEERSEVVDFSVPFVETGISSVMMVSSRGTQVTGLSDKKFQRPHDYSSPPFRFGTVPNGSTERNIRNNYPYMHQQYMMTRFNQRGVEDALVSSLKTGKLDAFIIYDAAVLNYKKAGRDEGCCKLVTTIGSGYIFATTTGY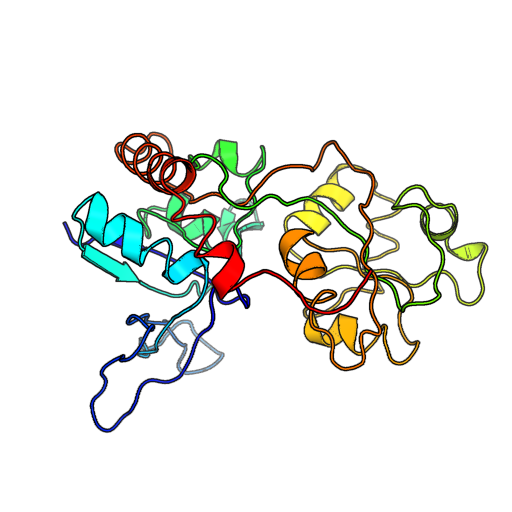GIALQKGSPWKRQIIDLALLLQFVGDGEMMEEELETLWLTTGICHA

CATH classification: 3.40.190.10 (+1 more: 3.40.190.10)

Secondary structure (DSSP, 8-state):
-PEEEEE--BTTTBEEEEPPTTT----TT-EEEEEEEESSSSSS-EEEEEEEEESHHHHHHHHHHHHHT--EEEEE--SSSS--EETTEE-HHHHHHHTTS-SEE-SS-B--HHHHTTEEEPPP-EEE-EEEEEETT----STTSHHHH-GGGSSSPP-EE--TTSHHHHHHHHH-HHHHHHHGGG--SSHHHHHHHHHTTS-SEEEEEHHHHHHHHHT-TT--EEEEE---GGG-EEE--EEETT-TTHHHHHHHHHHHHHHTHHHHHHHHHT---S--

Organism: Rattus norvegicus (NCBI:txid10116)

Solvent-accessible surface area: 14490 Å² total; per-residue (Å²): 181,115,26,30,0,0,0,19,90,27,38,3,2,0,38,34,68,108,28,66,113,165,75,95,72,26,100,228,58,19,14,92,3,78,80,72,65,88,93,79,160,100,74,112,124,19,131,85,55,120,52,5,0,47,0,0,0,0,13,0,0,70,36,0,21,131,44,38,180,26,83,39,52,4,25,11,7,75,102,31,131,32,7,57,95,60,141,126,79,14,31,1,0,0,1,20,0,38,91,127,130,3,47,0,0,0,0,5,0,16,30,33,151,49,5,40,132,46,0,30,17,3,42,82,16,17,160,9,12,10,8,0,0,2,36,86,62,49,138,19,113,4,2,77,22,117,50,2,94,141,2,117,82,72,115,70,54,12,49,0,0,1,22,46,81,25,18,9,9,93,34,0,105,82,74,90,85,128,16,9,129,7,1,51,158,40,66,20,215,23,16,102,70,0,11,90,26,4,78,82,45,146,7,29,0,0,0,30,19,10,10,1,0,85,31,39,12,10,109,16,155,58,40,103,2,30,29,51,49,6,59,28,137,110,9,91,42,0,0,0,0,0,0,75,100,64,14,85,104,67,156,58,2,18,102,4,1,94,101,0,88,69,83,25,28,8,110,114,8,60,84,118,29,35,77,53,154,20,154,115

GO terms:
  GO:0045471 response to ethanol (P, IMP)
  GO:0035254 glutamate receptor binding (F, IPI)
  GO:1990782 protein tyrosine kinase binding (F, IPI)
  GO:0043197 dendritic spine (C, IDA)
  GO:0004972 NMDA glutamate receptor activity (F, IDA)
  GO:0045211 postsynaptic membrane (C, IDA)
  GO:0005886 plasma membrane (C, IDA)
  GO:0014069 postsynaptic density (C, IDA)
  GO:0017146 NMDA selective glutamate receptor complex (C, IDA)
  GO:0098839 postsynaptic density membrane (C, EXP)
  GO:0005886 plasma membrane (C, EXP)
  GO:0004972 NMDA glutamate receptor activity (F, IMP)
  GO:2000310 regulation of NMDA receptor activity (P, IMP)
  GO:0097061 dendritic spine organization (P, IMP)
  GO:0005515 protein binding (F, IPI)
  GO:0099092 postsynaptic density, intracellular component (C, IDA)
  GO:0004970 glutamate-gated receptor activity (F, IDA)
  GO:0032590 dendrite membrane (C, IDA)
  GO:0043195 terminal bouton (C, IDA)
  GO:0035094 response to nicotine (P, IEP)

Radius of gyration: 19.35 Å; Cα contacts (8 Å, |Δi|>4): 632; chains: 1; bounding box: 52×43×48 Å

B-factor: mean 17.52, std 9.88, range [4.74, 61.01]

Foldseek 3Di:
DAFEEEEADDPQFKHKAAADPVVLADDDQWDKEWEWDAPDDPDSDTDIHIIIMHHLQSVLVVLLCVPVVHHYHYYYFDWADQWDQDPNAIGHNLRCQLVVVGQKYITQHFDDDVSCVRWPWAAFQFWKFKKKKAWPPDDDPACVGCCQVPQVVDVVRAFEEEAPPDVQLVVCVVPPVVSSVVHPVNHDPDDVRVVVCRVVVNHGMYMDMGQSLLQCCQAPDVSGMDMDYRPPVVGIGHDTMIGGDVDPCSVSSNVSSVVCVVVCVSVVSCVVGGGGHRDD

InterPro domains:
  IPR001320 Ionotropic glutamate receptor, C-terminal [PF00060] (555-828)
  IPR001320 Ionotropic glutamate receptor, C-terminal [SM00079] (431-798)
  IPR001508 Ionotropic glutamate receptor, metazoa [PR00177] (473-501)
  IPR001508 Ionotropic glutamate receptor, metazoa [PR00177] (558-583)
  IPR001508 Ionotropic glutamate receptor, metazoa [PR00177] (598-622)
  IPR001508 Ionotropic glutamate receptor, metazoa [PR00177] (629-656)
  IPR001508 Ionotropic glutamate receptor, metazoa [PR00177] (817-841)
  IPR001828 Receptor, ligand binding region [PF01094] (106-280)
  IPR015683 Ionotropic glutamate receptor [PTHR18966] (112-888)
  IPR018884 Glutamate [NMDA] receptor, epsilon subunit, C-terminal [PF10565] (839-1464)
  IPR019594 Ionotropic glutamate receptor, L-glutamate and glycine-binding domain [PF10613] (440-539)
  IPR019594 Ionotropic glutamate receptor, L-glutamate and glycine-binding domain [SM00918] (439-502)
  IPR028082 Periplasmic binding protein-like I [SSF53822] (34-391)

Nearest PDB structures (foldseek):
  2a5s-assembly1_A  TM=1.002E+00  e=5.501E-62  Rattus norvegicus
  9gib-assembly1_A  TM=9.762E-01  e=2.658E-57  Rattus norvegicus
  5kcj-assembly1_A  TM=9.757E-01  e=2.135E-56  Homo sapiens
  5u8c-assembly1_B  TM=9.394E-01  e=4.614E-57  Rattus norvegicus
  6uzg-assembly1_B  TM=9.761E-01  e=4.861E-55  Rattus norvegicus